Protein AF-A0A351MSA2-F1 (afdb_monomer_lite)

Secondary structure (DSSP, 8-state):
-TTT-SS--SSEEEEEETTTTEEEEEETTTTEEEEEEESSSPB--SHHHH--SS--SBPPTT-EEEEE--SS-SEESSS-----SPP-BPGGG-BS-SS--SPPPTTTEEEEEEEEETTEEEEEEEETTEEEEEEEEEEEETTEEEEEEEEEEEESEEEEEEEEEE--SSEEEEEETTEEEEEETTS-HHHHPEEEEEESS-GGGEEEETTEEEEEEEEEETT-EEEEEEESTTT--------SGGGSS--S-S--S-----PPPP---HHHHHHHHHTTS----

pLDDT: mean 88.55, std 12.03, range [40.75, 98.94]

Foldseek 3Di:
DLQQAWLDEPAWDWAAADPQQWIWIAHQAQGAGAWIWGRGHWDCDDCVGPNDHDDHIGDDDVIQTLAGATDAHQWDQAPPSDQPADFDADPPRDGPTNHRDGHGPVQQKHWDAWADAPSWIWTWMDGRNWTKIWTWHWDADPNFTKIKIKMATADDWDFGKGWDHFAHAADDWDQPPLKIKHDHPPDDSLFRIKIKHKEQAPSVQFDDDPRTTIGGDHGHHHGGMMMIMIGHHPRDDDHDHDDVVVRRDYHDDPDPDDDDDDDDDDPPPVVVVVVVVVVVPDDDD

Sequence (285 aa):
TLNGKGSAVNKGIAVRHGAREACSLFDTETVRMAGGWTGGWIRLQGVTFDGNHGPNPGPPKGAKIFYETNPGPGWSADGSFKDNRVLPNGGKGTQYAKVPLGPIPSTEAKYRGLFIHGDKVIFSYTVGTASVLEMGEREKIDGEDVMTRTFEVTAGTLDGYVKLADLQGEGLVEAAHGQAVIASGNSDPAKDATSVTVWGVPSSGLTANGKTLSLKLSKVAKGTRFKVTYSKKGGRISTEVANLSALTRGGPSRWKETVEVVGILGSVEQEKQLKKLKSAETPDA

Structure (mmCIF, N/CA/C/O backbone):
data_AF-A0A351MSA2-F1
#
_entry.id   AF-A0A351MSA2-F1
#
loop_
_atom_site.group_PDB
_atom_site.id
_atom_site.type_symbol
_atom_site.label_atom_id
_atom_site.label_alt_id
_atom_site.label_comp_id
_atom_site.label_asym_id
_atom_site.label_entity_id
_atom_site.label_seq_id
_atom_site.pdbx_PDB_ins_code
_atom_site.Cartn_x
_atom_site.Cartn_y
_atom_site.Cartn_z
_atom_site.occupancy
_atom_site.B_iso_or_equiv
_atom_site.auth_seq_id
_atom_site.auth_comp_id
_atom_site.auth_asym_id
_atom_site.auth_atom_id
_atom_site.pdbx_PDB_model_num
ATOM 1 N N . THR A 1 1 ? -3.431 12.554 -9.875 1.00 52.53 1 THR A N 1
ATOM 2 C CA . THR A 1 1 ? -3.583 12.841 -11.325 1.00 52.53 1 THR A CA 1
ATOM 3 C C . THR A 1 1 ? -2.323 12.395 -12.053 1.00 52.53 1 THR A C 1
ATOM 5 O O . THR A 1 1 ? -1.319 12.158 -11.392 1.00 52.53 1 THR A O 1
ATOM 8 N N . LEU A 1 2 ? -2.312 12.321 -13.390 1.00 58.44 2 LEU A N 1
ATOM 9 C CA . LEU A 1 2 ? -1.097 12.004 -14.173 1.00 58.44 2 LEU A CA 1
ATOM 10 C C . LEU A 1 2 ? 0.002 13.087 -14.106 1.00 58.44 2 LEU A C 1
ATOM 12 O O . LEU A 1 2 ? 0.982 13.023 -14.836 1.00 58.44 2 LEU A O 1
ATOM 16 N N . ASN A 1 3 ? -0.144 14.078 -13.222 1.00 63.84 3 ASN A N 1
ATOM 17 C CA . ASN A 1 3 ? 0.839 15.126 -12.961 1.00 63.84 3 ASN A CA 1
ATOM 18 C C . ASN A 1 3 ? 1.886 14.718 -11.901 1.00 63.84 3 ASN A C 1
ATOM 20 O O . ASN A 1 3 ? 2.521 15.594 -11.321 1.00 63.84 3 ASN A O 1
ATOM 24 N N . GLY A 1 4 ? 2.017 13.423 -11.583 1.00 62.84 4 GLY A N 1
ATOM 25 C CA . GLY A 1 4 ? 2.979 12.924 -10.588 1.00 62.84 4 GLY A CA 1
ATOM 26 C C . GLY A 1 4 ? 2.617 13.219 -9.126 1.00 62.84 4 GLY A C 1
ATOM 27 O O . GLY A 1 4 ? 3.462 13.079 -8.250 1.00 62.84 4 GLY A O 1
ATOM 28 N N . LYS A 1 5 ? 1.372 13.630 -8.848 1.00 67.38 5 LYS A N 1
ATOM 29 C CA . LYS A 1 5 ? 0.866 13.930 -7.497 1.00 67.38 5 LYS A CA 1
ATOM 30 C C . LYS A 1 5 ? -0.489 13.258 -7.246 1.00 67.38 5 LYS A C 1
ATOM 32 O O . LYS A 1 5 ? -1.310 13.154 -8.170 1.00 67.38 5 LYS A O 1
ATOM 37 N N . GLY A 1 6 ? -0.739 12.860 -6.000 1.00 73.50 6 GLY A N 1
ATOM 38 C CA . GLY A 1 6 ? -1.940 12.152 -5.542 1.00 73.50 6 GLY A CA 1
ATOM 39 C C . GLY A 1 6 ? -1.943 10.655 -5.864 1.00 73.50 6 GLY A C 1
ATOM 40 O O . GLY A 1 6 ? -1.102 10.166 -6.612 1.00 73.50 6 GLY A O 1
ATOM 41 N N . SER A 1 7 ? -2.944 9.924 -5.372 1.00 77.44 7 SER A N 1
ATOM 42 C CA . SER A 1 7 ? -3.092 8.467 -5.546 1.00 77.44 7 SER A CA 1
ATOM 43 C C . SER A 1 7 ? -3.609 8.026 -6.937 1.00 77.44 7 SER A C 1
ATOM 45 O O . SER A 1 7 ? -4.551 7.250 -7.067 1.00 77.44 7 SER A O 1
ATOM 47 N N . ALA A 1 8 ? -3.037 8.541 -8.032 1.00 87.31 8 ALA A N 1
ATOM 48 C CA . ALA A 1 8 ? -3.432 8.103 -9.381 1.00 87.31 8 ALA A CA 1
ATOM 49 C C . ALA A 1 8 ? -2.734 6.798 -9.778 1.00 87.31 8 ALA A C 1
ATOM 51 O O . ALA A 1 8 ? -1.534 6.661 -9.558 1.00 87.31 8 ALA A O 1
ATOM 52 N N . VAL A 1 9 ? -3.472 5.873 -10.397 1.00 90.62 9 VAL A N 1
ATOM 53 C CA . VAL A 1 9 ? -2.987 4.553 -10.828 1.00 90.62 9 VAL A CA 1
ATOM 54 C C . VAL A 1 9 ? -3.477 4.272 -12.246 1.00 90.62 9 VAL A C 1
ATOM 56 O O . VAL A 1 9 ? -4.673 4.387 -12.501 1.00 90.62 9 VAL A O 1
ATOM 59 N N . ASN A 1 10 ? -2.578 3.872 -13.148 1.00 88.19 10 ASN A N 1
ATOM 60 C CA . ASN A 1 10 ? -2.946 3.505 -14.522 1.00 88.19 10 ASN A CA 1
ATOM 61 C C . ASN A 1 10 ? -3.488 2.075 -14.606 1.00 88.19 10 ASN A C 1
ATOM 63 O O . ASN A 1 10 ? -4.493 1.829 -15.268 1.00 88.19 10 ASN A O 1
ATOM 67 N N . LYS A 1 11 ? -2.842 1.132 -13.905 1.00 93.12 11 LYS A N 1
ATOM 68 C CA . LYS A 1 11 ? -3.227 -0.283 -13.881 1.00 93.12 11 LYS A CA 1
ATOM 69 C C . LYS A 1 11 ? -3.399 -0.790 -12.451 1.00 93.12 11 LYS A C 1
ATOM 71 O O . LYS A 1 11 ? -2.501 -1.400 -11.861 1.00 93.12 11 LYS A O 1
ATOM 76 N N . GLY A 1 12 ? -4.572 -0.491 -11.900 1.00 94.56 12 GLY A N 1
ATOM 77 C CA . GLY A 1 12 ? -4.900 -0.729 -10.500 1.00 94.56 12 GLY A CA 1
ATOM 78 C C . GLY A 1 12 ? -5.794 -1.941 -10.266 1.00 94.56 12 GLY A C 1
ATOM 79 O O . GLY A 1 12 ? -6.692 -2.224 -11.056 1.00 94.56 12 GLY A O 1
ATOM 80 N N . ILE A 1 13 ? -5.589 -2.612 -9.135 1.00 97.56 13 ILE A N 1
ATOM 81 C CA . ILE A 1 13 ? -6.517 -3.595 -8.575 1.00 97.56 13 ILE A CA 1
ATOM 82 C C . ILE A 1 13 ? -7.138 -2.985 -7.322 1.00 97.56 13 ILE A C 1
ATOM 84 O O . ILE A 1 13 ? -6.454 -2.771 -6.321 1.00 97.56 13 ILE A O 1
ATOM 88 N N . ALA A 1 14 ? -8.437 -2.700 -7.385 1.00 96.81 14 ALA A N 1
ATOM 89 C CA . ALA A 1 14 ? -9.211 -2.272 -6.229 1.00 96.81 14 ALA A CA 1
ATOM 90 C C . ALA A 1 14 ? -9.655 -3.500 -5.418 1.00 96.81 14 ALA A C 1
ATOM 92 O O . ALA A 1 14 ? -10.270 -4.422 -5.958 1.00 96.81 14 ALA A O 1
ATOM 93 N N . VAL A 1 15 ? -9.377 -3.497 -4.117 1.00 97.38 15 VAL A N 1
ATOM 94 C CA . VAL A 1 15 ? -9.753 -4.549 -3.166 1.00 97.38 15 VAL A CA 1
ATOM 95 C C . VAL A 1 15 ? -10.814 -4.003 -2.232 1.00 97.38 15 VAL A C 1
ATOM 97 O O . VAL A 1 15 ? -10.588 -3.003 -1.555 1.00 97.38 15 VAL A O 1
ATOM 100 N N . ARG A 1 16 ? -11.977 -4.656 -2.211 1.00 95.69 16 ARG A N 1
ATOM 101 C CA . ARG A 1 16 ? -13.090 -4.303 -1.322 1.00 95.69 16 ARG A CA 1
ATOM 102 C C . ARG A 1 16 ? -12.845 -4.854 0.069 1.00 95.69 16 ARG A C 1
ATOM 104 O O . ARG A 1 16 ? -12.486 -6.019 0.196 1.00 95.69 16 ARG A O 1
ATOM 111 N N . HIS A 1 17 ? -13.148 -4.047 1.077 1.00 95.44 17 HIS A N 1
ATOM 112 C CA . HIS A 1 17 ? -13.108 -4.464 2.473 1.00 95.44 17 HIS A CA 1
ATOM 113 C C . HIS A 1 17 ? -14.487 -4.310 3.110 1.00 95.44 17 HIS A C 1
ATOM 115 O O . HIS A 1 17 ? -15.190 -3.318 2.871 1.00 95.44 17 HIS A O 1
ATOM 121 N N . GLY A 1 18 ? -14.876 -5.302 3.913 1.00 89.31 18 GLY A N 1
ATOM 122 C CA . GLY A 1 18 ? -16.233 -5.414 4.448 1.00 89.31 18 GLY A CA 1
ATOM 123 C C . GLY A 1 18 ? -17.294 -5.484 3.345 1.00 89.31 18 GLY A C 1
ATOM 124 O O . GLY A 1 18 ? -17.023 -5.838 2.192 1.00 89.31 18 GLY A O 1
ATOM 125 N N . ALA A 1 19 ? -18.519 -5.082 3.671 1.00 90.94 19 ALA A N 1
ATOM 126 C CA . ALA A 1 19 ? -19.625 -5.014 2.719 1.00 90.94 19 ALA A CA 1
ATOM 127 C C . ALA A 1 19 ? -19.548 -3.742 1.852 1.00 90.94 19 ALA A C 1
ATOM 129 O O . ALA A 1 19 ? -20.482 -2.946 1.833 1.00 90.94 19 ALA A O 1
ATOM 130 N N . ARG A 1 20 ? -18.429 -3.543 1.130 1.00 93.06 20 ARG A N 1
ATOM 131 C CA . ARG A 1 20 ? -18.160 -2.341 0.304 1.00 93.06 20 ARG A CA 1
ATOM 132 C C . ARG A 1 20 ? -18.055 -1.041 1.112 1.00 93.06 20 ARG A C 1
ATOM 134 O O . ARG A 1 20 ? -18.336 0.039 0.605 1.00 93.06 20 ARG A O 1
ATOM 141 N N . GLU A 1 21 ? -17.604 -1.140 2.353 1.00 95.25 21 GLU A N 1
ATOM 142 C CA . GLU A 1 21 ? -17.486 -0.005 3.278 1.00 95.25 21 GLU A CA 1
ATOM 143 C C . GLU A 1 21 ? -16.116 0.684 3.190 1.00 95.25 21 GLU A C 1
ATOM 145 O O . GLU A 1 21 ? -15.940 1.813 3.655 1.00 95.25 21 GLU A O 1
ATOM 150 N N . ALA A 1 22 ? -15.140 0.002 2.594 1.00 96.62 22 ALA A N 1
ATOM 151 C CA . ALA A 1 22 ? -13.773 0.467 2.444 1.00 96.62 22 ALA A CA 1
ATOM 152 C C . ALA A 1 22 ? -13.092 -0.176 1.232 1.00 96.62 22 ALA A C 1
ATOM 154 O O . ALA A 1 22 ? -13.594 -1.146 0.646 1.00 96.62 22 ALA A O 1
ATOM 155 N N . CYS A 1 23 ? -11.945 0.377 0.850 1.00 97.31 23 CYS A N 1
ATOM 156 C CA . CYS A 1 23 ? -11.182 -0.081 -0.300 1.00 97.31 23 CYS A CA 1
ATOM 157 C C . CYS A 1 23 ? -9.684 0.179 -0.122 1.00 97.31 23 CYS A C 1
ATOM 159 O O . CYS A 1 23 ? -9.280 1.197 0.441 1.00 97.31 23 CYS A O 1
ATOM 161 N N . SER A 1 24 ? -8.871 -0.723 -0.665 1.00 97.38 24 SER A N 1
ATOM 162 C CA . SER A 1 24 ? -7.455 -0.487 -0.961 1.00 97.38 24 SER A CA 1
ATOM 163 C C . SER A 1 24 ? -7.219 -0.570 -2.464 1.00 97.38 24 SER A C 1
ATOM 165 O O . SER A 1 24 ? -7.887 -1.338 -3.154 1.00 97.38 24 SER A O 1
ATOM 167 N N . LEU A 1 25 ? -6.270 0.201 -2.984 1.00 97.44 25 LEU A N 1
ATOM 168 C CA . LEU A 1 25 ? -5.922 0.217 -4.403 1.00 97.44 25 LEU A CA 1
ATOM 169 C C . LEU A 1 25 ? -4.452 -0.158 -4.580 1.00 97.44 25 LEU A C 1
ATOM 171 O O . LEU A 1 25 ? -3.577 0.550 -4.090 1.00 97.44 25 LEU A O 1
ATOM 175 N N . PHE A 1 26 ? -4.185 -1.248 -5.295 1.00 98.25 26 PHE A N 1
ATOM 176 C CA . PHE A 1 26 ? -2.832 -1.725 -5.577 1.00 98.25 26 PHE A CA 1
ATOM 177 C C . PHE A 1 26 ? -2.437 -1.432 -7.023 1.00 98.25 26 PHE A C 1
ATOM 179 O O . PHE A 1 26 ? -3.177 -1.763 -7.947 1.00 98.25 26 PHE A O 1
ATOM 186 N N . ASP A 1 27 ? -1.271 -0.831 -7.225 1.00 97.75 27 ASP A N 1
ATOM 187 C CA . ASP A 1 27 ? -0.708 -0.524 -8.538 1.00 97.75 27 ASP A CA 1
ATOM 188 C C . ASP A 1 27 ? 0.160 -1.695 -9.019 1.00 97.75 27 ASP A C 1
ATOM 190 O O . ASP A 1 27 ? 1.216 -1.987 -8.451 1.00 97.75 27 ASP A O 1
ATOM 194 N N . THR A 1 28 ? -0.292 -2.381 -10.068 1.00 98.00 28 THR A N 1
ATOM 195 C CA . THR A 1 28 ? 0.410 -3.559 -10.609 1.00 98.00 28 THR A CA 1
ATOM 196 C C . THR A 1 28 ? 1.651 -3.206 -11.419 1.00 98.00 28 THR A C 1
ATOM 198 O O . THR A 1 28 ? 2.488 -4.074 -11.665 1.00 98.00 28 THR A O 1
ATOM 201 N N . GLU A 1 29 ? 1.779 -1.948 -11.836 1.00 96.75 29 GLU A N 1
ATOM 202 C CA . GLU A 1 29 ? 2.897 -1.469 -12.639 1.00 96.75 29 GLU A CA 1
ATOM 203 C C . GLU A 1 29 ? 4.081 -1.078 -11.762 1.00 96.75 29 GLU A C 1
ATOM 205 O O . GLU A 1 29 ? 5.219 -1.425 -12.076 1.00 96.75 29 GLU A O 1
ATOM 210 N N . THR A 1 30 ? 3.824 -0.414 -10.637 1.00 97.19 30 THR A N 1
ATOM 211 C CA . THR A 1 30 ? 4.888 0.081 -9.752 1.00 97.19 30 THR A CA 1
ATOM 212 C C . THR A 1 30 ? 4.975 -0.626 -8.402 1.00 97.19 30 THR A C 1
ATOM 214 O O . THR A 1 30 ? 5.806 -0.256 -7.570 1.00 97.19 30 THR A O 1
ATOM 217 N N . VAL A 1 31 ? 4.155 -1.664 -8.193 1.00 98.12 31 VAL A N 1
ATOM 218 C CA . VAL A 1 31 ? 4.164 -2.539 -7.007 1.00 98.12 31 VAL A CA 1
ATOM 219 C C . VAL A 1 31 ? 4.038 -1.723 -5.715 1.00 98.12 31 VAL A C 1
ATOM 221 O O . VAL A 1 31 ? 4.860 -1.812 -4.804 1.00 98.12 31 VAL A O 1
ATOM 224 N N . ARG A 1 32 ? 3.007 -0.876 -5.648 1.00 97.00 32 ARG A N 1
ATOM 225 C CA . ARG A 1 32 ? 2.692 -0.054 -4.469 1.00 97.00 32 ARG A CA 1
ATOM 226 C C . ARG A 1 32 ? 1.236 -0.202 -4.071 1.00 97.00 32 ARG A C 1
ATOM 228 O O . ARG A 1 32 ? 0.357 -0.324 -4.925 1.00 97.00 32 ARG A O 1
ATOM 235 N N . MET A 1 33 ? 0.969 -0.052 -2.779 1.00 97.56 33 MET A N 1
ATOM 236 C CA . MET A 1 33 ? -0.376 0.272 -2.325 1.00 97.56 33 MET A CA 1
ATOM 237 C C . MET A 1 33 ? -0.604 1.771 -2.550 1.00 97.56 33 MET A C 1
ATOM 239 O O . MET A 1 33 ? -0.036 2.623 -1.864 1.00 97.56 33 MET A O 1
ATOM 243 N N . ALA A 1 34 ? -1.388 2.094 -3.573 1.00 96.12 34 ALA A N 1
ATOM 244 C CA . ALA A 1 34 ? -1.653 3.456 -4.004 1.00 96.12 34 ALA A CA 1
ATOM 245 C C . ALA A 1 34 ? -2.485 4.225 -2.983 1.00 96.12 34 ALA A C 1
ATOM 247 O O . ALA A 1 34 ? -2.230 5.406 -2.752 1.00 96.12 34 ALA A O 1
ATOM 248 N N . GLY A 1 35 ? -3.458 3.571 -2.356 1.00 95.38 35 GLY A N 1
ATOM 249 C CA . GLY A 1 35 ? -4.275 4.204 -1.333 1.00 95.38 35 GLY A CA 1
ATOM 250 C C . GLY A 1 35 ? -5.157 3.225 -0.577 1.00 95.38 35 GLY A C 1
ATOM 251 O O . GLY A 1 35 ? -5.392 2.104 -1.031 1.00 95.38 35 GLY A O 1
ATOM 252 N N . GLY A 1 36 ? -5.633 3.666 0.582 1.00 96.19 36 GLY A N 1
ATOM 253 C CA . GLY A 1 36 ? -6.559 2.931 1.433 1.00 96.19 36 GLY A CA 1
ATOM 254 C C . GLY A 1 36 ? -7.506 3.888 2.135 1.00 96.19 36 GLY A C 1
ATOM 255 O O . GLY A 1 36 ? -7.066 4.870 2.740 1.00 96.19 36 GLY A O 1
ATOM 256 N N . TRP A 1 37 ? -8.804 3.621 2.038 1.00 95.75 37 TRP A N 1
ATOM 257 C CA . TRP A 1 37 ? -9.839 4.499 2.572 1.00 95.75 37 TRP A CA 1
ATOM 258 C C . TRP A 1 37 ? -11.060 3.740 3.077 1.00 95.75 37 TRP A C 1
ATOM 260 O O . TRP A 1 37 ? -11.339 2.616 2.656 1.00 95.75 37 TRP A O 1
ATOM 270 N N . THR A 1 38 ? -11.818 4.407 3.943 1.00 96.00 38 THR A N 1
ATOM 271 C CA . THR A 1 38 ? -13.162 3.997 4.368 1.00 96.00 38 THR A CA 1
ATOM 272 C C . THR A 1 38 ? -14.208 5.012 3.905 1.00 96.00 38 THR A C 1
ATOM 274 O O . THR A 1 38 ? -13.876 6.029 3.292 1.00 96.00 38 THR A O 1
ATOM 277 N N . GLY A 1 39 ? -15.488 4.731 4.153 1.00 94.50 39 GLY A N 1
ATOM 278 C CA . GLY A 1 39 ? -16.597 5.567 3.676 1.00 94.50 39 GLY A CA 1
ATOM 279 C C . GLY A 1 39 ? -17.130 5.144 2.306 1.00 94.50 39 GLY A C 1
ATOM 280 O O . GLY A 1 39 ? -17.774 5.935 1.622 1.00 94.50 39 GLY A O 1
ATOM 281 N N . GLY A 1 40 ? -16.866 3.898 1.906 1.00 95.38 40 GLY A N 1
ATOM 282 C CA . GLY A 1 40 ? -17.497 3.257 0.759 1.00 95.38 40 GLY A CA 1
ATOM 283 C C . GLY A 1 40 ? -16.531 2.683 -0.276 1.00 95.38 40 GLY A C 1
ATOM 284 O O . GLY A 1 40 ? -15.312 2.877 -0.246 1.00 95.38 40 GLY A O 1
ATOM 285 N N . TRP A 1 41 ? -17.122 1.963 -1.225 1.00 95.12 41 TRP A N 1
ATOM 286 C CA . TRP A 1 41 ? -16.441 1.358 -2.364 1.00 95.12 41 TRP A CA 1
ATOM 287 C C . TRP A 1 41 ? -15.999 2.388 -3.400 1.00 95.12 41 TRP A C 1
ATOM 289 O O . TRP A 1 41 ? -16.499 3.505 -3.419 1.00 95.12 41 TRP A O 1
ATOM 299 N N . ILE A 1 42 ? -15.071 2.015 -4.285 1.00 93.19 42 ILE A N 1
ATOM 300 C CA . ILE A 1 42 ? -14.651 2.887 -5.382 1.00 93.19 42 ILE A CA 1
ATOM 301 C C . ILE A 1 42 ? -15.862 3.318 -6.225 1.00 93.19 42 ILE A C 1
ATOM 303 O O . ILE A 1 42 ? -16.706 2.506 -6.618 1.00 93.19 42 ILE A O 1
ATOM 307 N N . ARG A 1 43 ? -15.945 4.616 -6.509 1.00 92.56 43 ARG A N 1
ATOM 308 C CA . ARG A 1 43 ? -16.904 5.172 -7.452 1.00 92.56 43 ARG A CA 1
ATOM 309 C C . ARG A 1 43 ? -16.449 4.817 -8.860 1.00 92.56 43 ARG A C 1
ATOM 311 O O . ARG A 1 43 ? -15.361 5.208 -9.274 1.00 92.56 43 ARG A O 1
ATOM 318 N N . LEU A 1 44 ? -17.289 4.085 -9.580 1.00 91.19 44 LEU A N 1
ATOM 319 C CA . LEU A 1 44 ? -17.061 3.713 -10.971 1.00 91.19 44 LEU A CA 1
ATOM 320 C C . LEU A 1 44 ? -17.558 4.851 -11.865 1.00 91.19 44 LEU A C 1
ATOM 322 O O . LEU A 1 44 ? -18.751 4.972 -12.115 1.00 91.19 44 LEU A O 1
ATOM 326 N N . GLN A 1 45 ? -16.635 5.721 -12.262 1.00 89.69 45 GLN A N 1
ATOM 327 C CA . GLN A 1 45 ? -16.878 6.889 -13.106 1.00 89.69 45 GLN A CA 1
ATOM 328 C C . GLN A 1 45 ? -15.881 6.921 -14.255 1.00 89.69 45 GLN A C 1
ATOM 330 O O . GLN A 1 45 ? -14.784 6.370 -14.143 1.00 89.69 45 GLN A O 1
ATOM 335 N N . GLY A 1 46 ? -16.242 7.626 -15.315 1.00 87.06 46 GLY A N 1
ATOM 336 C CA . GLY A 1 46 ? -15.432 7.778 -16.508 1.00 87.06 46 GLY A CA 1
ATOM 337 C C . GLY A 1 46 ? -15.977 6.950 -17.658 1.00 87.06 46 GLY A C 1
ATOM 338 O O . GLY A 1 46 ? -16.845 6.094 -17.486 1.00 87.06 46 GLY A O 1
ATOM 339 N N . VAL A 1 47 ? -15.402 7.183 -18.834 1.00 88.38 47 VAL A N 1
ATOM 340 C CA . VAL A 1 47 ? -15.858 6.648 -20.126 1.00 88.38 47 VAL A CA 1
ATOM 341 C C . VAL A 1 47 ? -16.227 5.161 -20.068 1.00 88.38 47 VAL A C 1
ATOM 343 O O . VAL A 1 47 ? -17.281 4.778 -20.560 1.00 88.38 47 VAL A O 1
ATOM 346 N N . THR A 1 48 ? -15.408 4.328 -19.420 1.00 86.38 48 THR A N 1
ATOM 347 C CA . THR A 1 48 ? -15.630 2.874 -19.331 1.00 86.38 48 THR A CA 1
ATOM 348 C C . THR A 1 48 ? -16.827 2.467 -18.463 1.00 86.38 48 THR A C 1
ATOM 350 O O . THR A 1 48 ? -17.347 1.370 -18.634 1.00 86.38 48 THR A O 1
ATOM 353 N N . PHE A 1 49 ? -17.245 3.300 -17.508 1.00 90.50 49 PHE A N 1
ATOM 354 C CA . PHE A 1 49 ? -18.241 2.935 -16.496 1.00 90.50 49 PHE A CA 1
ATOM 355 C C . PHE A 1 49 ? -19.562 3.681 -16.649 1.00 90.50 49 PHE A C 1
ATOM 357 O O . PHE A 1 49 ? -20.616 3.060 -16.555 1.00 90.50 49 PHE A O 1
ATOM 364 N N . ASP A 1 50 ? -19.514 4.994 -16.868 1.00 90.50 50 ASP A N 1
ATOM 365 C CA . ASP A 1 50 ? -20.703 5.850 -16.942 1.00 90.50 50 ASP A CA 1
ATOM 366 C C . ASP A 1 50 ? -20.733 6.748 -18.189 1.00 90.50 50 ASP A C 1
ATOM 368 O O . ASP A 1 50 ? -21.628 7.577 -18.328 1.00 90.50 50 ASP A O 1
ATOM 372 N N . GLY A 1 51 ? -19.761 6.599 -19.097 1.00 90.12 51 GLY A N 1
ATOM 373 C CA . GLY A 1 51 ? -19.678 7.359 -20.346 1.00 90.12 51 GLY A CA 1
ATOM 374 C C . GLY A 1 51 ? -19.181 8.801 -20.197 1.00 90.12 51 GLY A C 1
ATOM 375 O O . GLY A 1 51 ? -18.936 9.459 -21.207 1.00 90.12 51 GLY A O 1
ATOM 376 N N . ASN A 1 52 ? -18.974 9.307 -18.977 1.00 86.81 52 ASN A N 1
ATOM 377 C CA . ASN A 1 52 ? -18.550 10.690 -18.778 1.00 86.81 52 ASN A CA 1
ATOM 378 C C . ASN A 1 52 ? -17.068 10.891 -19.129 1.00 86.81 52 ASN A C 1
ATOM 380 O O . ASN A 1 52 ? -16.188 10.142 -18.697 1.00 86.81 52 ASN A O 1
ATOM 384 N N . HIS A 1 53 ? -16.767 11.963 -19.863 1.00 84.62 53 HIS A N 1
ATOM 385 C CA . HIS A 1 53 ? -15.394 12.381 -20.145 1.00 84.62 53 HIS A CA 1
ATOM 386 C C . HIS A 1 53 ? -14.815 13.203 -18.991 1.00 84.62 53 HIS A C 1
ATOM 388 O O . HIS A 1 53 ? -15.451 14.134 -18.501 1.00 84.62 53 HIS A O 1
ATOM 394 N N . GLY A 1 54 ? -13.590 12.879 -18.567 1.00 79.69 54 GLY A N 1
ATOM 395 C CA . GLY A 1 54 ? -12.861 13.623 -17.534 1.00 79.69 54 GLY A CA 1
ATOM 396 C C . GLY A 1 54 ? -12.771 12.945 -16.160 1.00 79.69 54 GLY A C 1
ATOM 397 O O . GLY A 1 54 ? -11.649 12.842 -15.650 1.00 79.69 54 GLY A O 1
ATOM 398 N N . PRO A 1 55 ? -13.870 12.478 -15.526 1.00 82.56 55 PRO A N 1
ATOM 399 C CA . PRO A 1 55 ? -13.761 11.815 -14.237 1.00 82.56 55 PRO A CA 1
ATOM 400 C C . PRO A 1 55 ? -13.124 10.431 -14.405 1.00 82.56 55 PRO A C 1
ATOM 402 O O . PRO A 1 55 ? -13.335 9.744 -15.399 1.00 82.56 55 PRO A O 1
ATOM 405 N N . ASN A 1 56 ? -12.334 10.033 -13.410 1.00 86.88 56 ASN A N 1
ATOM 406 C CA . ASN A 1 56 ? -11.751 8.697 -13.312 1.00 86.88 56 ASN A CA 1
ATOM 407 C C . ASN A 1 56 ? -12.350 7.980 -12.097 1.00 86.88 56 ASN A C 1
ATOM 409 O O . ASN A 1 56 ? -12.804 8.660 -11.165 1.00 86.88 56 ASN A O 1
ATOM 413 N N . PRO A 1 57 ? -12.305 6.638 -12.048 1.00 91.12 57 PRO A N 1
ATOM 414 C CA . PRO A 1 57 ? -12.685 5.915 -10.850 1.00 91.12 57 PRO A CA 1
ATOM 415 C C . PRO A 1 57 ? -11.846 6.361 -9.655 1.00 91.12 57 PRO A C 1
ATOM 417 O O . PRO A 1 57 ? -10.649 6.626 -9.780 1.00 91.12 57 PRO A O 1
ATOM 420 N N . GLY A 1 58 ? -12.467 6.434 -8.485 1.00 92.12 58 GLY A N 1
ATOM 421 C CA . GLY A 1 58 ? -11.776 6.881 -7.281 1.00 92.12 58 GLY A CA 1
ATOM 422 C C . GLY A 1 58 ? -12.621 6.753 -6.021 1.00 92.12 58 GLY A C 1
ATOM 423 O O . GLY A 1 58 ? -13.751 6.263 -6.084 1.00 92.12 58 GLY A O 1
ATOM 424 N N . PRO A 1 59 ? -12.090 7.173 -4.865 1.00 93.00 59 PRO A N 1
ATOM 425 C CA . PRO A 1 59 ? -12.834 7.148 -3.614 1.00 93.00 59 PRO A CA 1
ATOM 426 C C . PRO A 1 59 ? -14.157 7.934 -3.714 1.00 93.00 59 PRO A C 1
ATOM 428 O O . PRO A 1 59 ? -14.227 8.939 -4.433 1.00 93.00 59 PRO A O 1
ATOM 431 N N . PRO A 1 60 ? -15.214 7.518 -2.994 1.00 92.62 60 PRO A N 1
ATOM 432 C CA . PRO A 1 60 ? -16.430 8.311 -2.847 1.00 92.62 60 PRO A CA 1
ATOM 433 C C . PRO A 1 60 ? -16.153 9.723 -2.326 1.00 92.62 60 PRO A C 1
ATOM 435 O O . PRO A 1 60 ? -15.183 9.973 -1.610 1.00 92.62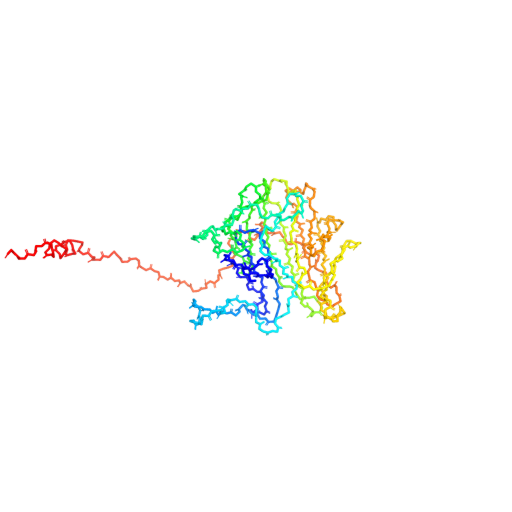 60 PRO A O 1
ATOM 438 N N . LYS A 1 61 ? -17.058 10.662 -2.629 1.00 90.06 61 LYS A N 1
ATOM 439 C CA . LYS A 1 61 ? -17.021 11.989 -2.003 1.00 90.06 61 LYS A CA 1
ATOM 440 C C . LYS A 1 61 ? -17.202 11.820 -0.489 1.00 90.06 61 LYS A C 1
ATOM 442 O O . LYS A 1 61 ? -18.171 11.201 -0.068 1.00 90.06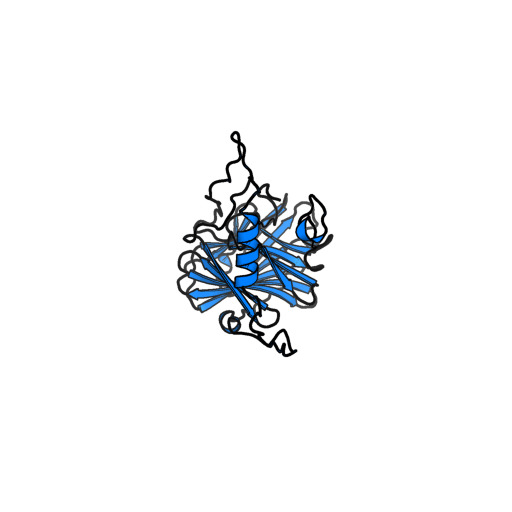 61 LYS A O 1
ATOM 447 N N . GLY A 1 62 ? -16.286 12.379 0.302 1.00 89.00 62 GLY A N 1
ATOM 448 C CA . GLY A 1 62 ? -16.296 12.245 1.764 1.00 89.00 62 GLY A CA 1
ATOM 449 C C . GLY A 1 62 ? -15.656 10.958 2.295 1.00 89.00 62 GLY A C 1
ATOM 450 O O . GLY A 1 62 ? -15.721 10.716 3.496 1.00 89.00 62 GLY A O 1
ATOM 451 N N . ALA A 1 63 ? -15.030 10.143 1.436 1.00 92.56 63 ALA A N 1
ATOM 452 C CA . ALA A 1 63 ? -14.241 9.002 1.885 1.00 92.56 63 ALA A CA 1
ATOM 453 C C . ALA A 1 63 ? -13.125 9.442 2.844 1.00 92.56 63 ALA A C 1
ATOM 455 O O . ALA A 1 63 ? -12.457 10.457 2.627 1.00 92.56 63 ALA A O 1
ATOM 456 N N . LYS A 1 64 ? -12.897 8.645 3.888 1.00 92.50 64 LYS A N 1
ATOM 457 C CA . LYS A 1 64 ? -11.841 8.888 4.867 1.00 92.50 64 LYS A CA 1
ATOM 458 C C . LYS A 1 64 ? -10.572 8.191 4.409 1.00 92.50 64 LYS A C 1
ATOM 460 O O . LYS A 1 64 ? -10.468 6.967 4.468 1.00 92.50 64 LYS A O 1
ATOM 465 N N . ILE A 1 65 ? -9.608 8.975 3.951 1.00 92.75 65 ILE A N 1
ATOM 466 C CA . ILE A 1 65 ? -8.329 8.473 3.457 1.00 92.75 65 ILE A CA 1
ATOM 467 C C . ILE A 1 65 ? -7.386 8.183 4.629 1.00 92.75 65 ILE A C 1
ATOM 469 O O . ILE A 1 65 ? -7.138 9.054 5.466 1.00 92.75 65 ILE A O 1
ATOM 473 N N . PHE A 1 66 ? -6.844 6.967 4.692 1.00 94.06 66 PHE A N 1
ATOM 474 C CA . PHE A 1 66 ? -5.858 6.564 5.702 1.00 94.06 66 PHE A CA 1
ATOM 475 C C . PHE A 1 66 ? -4.435 6.760 5.194 1.00 94.06 66 PHE A C 1
ATOM 477 O O . PHE A 1 66 ? -3.595 7.289 5.918 1.00 94.06 66 PHE A O 1
ATOM 484 N N . TYR A 1 67 ? -4.182 6.377 3.947 1.00 93.75 67 TYR A N 1
ATOM 485 C CA . TYR A 1 67 ? -2.903 6.573 3.279 1.00 93.75 67 TYR A CA 1
ATOM 486 C C . TYR A 1 67 ? -3.102 6.732 1.775 1.00 93.75 67 TYR A C 1
ATOM 488 O O . TYR A 1 67 ? -4.035 6.176 1.191 1.00 93.75 67 TYR A O 1
ATOM 496 N N . GLU A 1 68 ? -2.172 7.452 1.159 1.00 93.75 68 GLU A N 1
ATOM 497 C CA . GLU A 1 68 ? -2.029 7.614 -0.285 1.00 93.75 68 GLU A CA 1
ATOM 498 C C . GLU A 1 68 ? -0.549 7.608 -0.631 1.00 93.75 68 GLU A C 1
ATOM 500 O O . GLU A 1 68 ? 0.255 8.093 0.153 1.00 93.75 68 GLU A O 1
ATOM 505 N N . THR A 1 69 ? -0.183 7.109 -1.804 1.00 94.75 69 THR A N 1
ATOM 506 C CA . THR A 1 69 ? 1.161 7.252 -2.368 1.00 94.75 69 THR A CA 1
ATOM 507 C C . THR A 1 69 ? 1.069 7.899 -3.746 1.00 94.75 69 THR A C 1
ATOM 509 O O . THR A 1 69 ? 0.129 7.647 -4.505 1.00 94.75 69 THR A O 1
ATOM 512 N N . ASN A 1 70 ? 2.038 8.744 -4.080 1.00 93.62 70 ASN A N 1
ATOM 513 C CA . ASN A 1 70 ? 2.174 9.348 -5.400 1.00 93.62 70 ASN A CA 1
ATOM 514 C C . ASN A 1 70 ? 2.573 8.286 -6.444 1.00 93.62 70 ASN A C 1
ATOM 516 O O . ASN A 1 70 ? 3.121 7.238 -6.079 1.00 93.62 70 ASN A O 1
ATOM 520 N N . PRO A 1 71 ? 2.328 8.534 -7.747 1.00 93.50 71 PRO A N 1
ATOM 521 C CA . PRO A 1 71 ? 2.755 7.626 -8.807 1.00 93.50 71 PRO A CA 1
ATOM 522 C C . PRO A 1 71 ? 4.276 7.429 -8.788 1.00 93.50 71 PRO A C 1
ATOM 524 O O . PRO A 1 71 ? 5.022 8.377 -8.547 1.00 93.50 71 PRO A O 1
ATOM 527 N N . GLY A 1 72 ? 4.723 6.203 -9.058 1.00 94.25 72 GLY A N 1
ATOM 528 C CA . GLY A 1 72 ? 6.134 5.804 -9.027 1.00 94.25 72 GLY A CA 1
ATOM 529 C C . GLY A 1 72 ? 6.354 4.516 -8.227 1.00 94.25 72 GLY A C 1
ATOM 530 O O . GLY A 1 72 ? 5.377 3.923 -7.763 1.00 94.25 72 GLY A O 1
ATOM 531 N N . PRO A 1 73 ? 7.609 4.067 -8.054 1.00 96.94 73 PRO A N 1
ATOM 532 C CA . PRO A 1 73 ? 7.940 2.830 -7.352 1.00 96.94 73 PRO A CA 1
ATOM 533 C C . PRO A 1 73 ? 7.357 2.759 -5.933 1.00 96.94 73 PRO A C 1
ATOM 535 O O . PRO A 1 73 ? 7.400 3.735 -5.171 1.00 96.94 73 PRO A O 1
ATOM 538 N N . GLY A 1 74 ? 6.811 1.593 -5.576 1.00 97.44 74 GLY A N 1
ATOM 539 C CA . GLY A 1 74 ? 6.425 1.246 -4.203 1.00 97.44 74 GLY A CA 1
ATOM 540 C C . GLY A 1 74 ? 7.576 0.752 -3.343 1.00 97.44 74 GLY A C 1
ATOM 541 O O . GLY A 1 74 ? 7.475 0.778 -2.119 1.00 97.44 74 GLY A O 1
ATOM 542 N N . TRP A 1 75 ? 8.670 0.356 -3.988 1.00 98.38 75 TRP A N 1
ATOM 543 C CA . TRP A 1 75 ? 9.893 -0.129 -3.369 1.00 98.38 75 TRP A CA 1
ATOM 544 C C . TRP A 1 75 ? 11.093 0.683 -3.863 1.00 98.38 75 TRP A C 1
ATOM 546 O O . TRP A 1 75 ? 11.088 1.154 -4.997 1.00 98.38 75 TRP A O 1
ATOM 556 N N . SER A 1 76 ? 12.107 0.857 -3.015 1.00 97.44 76 SER A N 1
ATOM 557 C CA . SER A 1 76 ? 13.373 1.520 -3.362 1.00 97.44 76 SER A CA 1
ATOM 558 C C . SER A 1 76 ? 14.535 0.821 -2.674 1.00 97.44 76 SER A C 1
ATOM 560 O O . SER A 1 76 ? 14.426 0.481 -1.499 1.00 97.44 76 SER A O 1
ATOM 562 N N . ALA A 1 77 ? 15.668 0.664 -3.354 1.00 95.81 77 ALA A N 1
ATOM 563 C CA . ALA A 1 77 ? 16.882 0.142 -2.719 1.00 95.81 77 ALA A CA 1
ATOM 564 C C . ALA A 1 77 ? 17.537 1.177 -1.781 1.00 95.81 77 ALA A C 1
ATOM 566 O O . ALA A 1 77 ? 18.084 0.831 -0.740 1.00 95.81 77 ALA A O 1
ATOM 567 N N . ASP A 1 78 ? 17.438 2.457 -2.135 1.00 94.44 78 ASP A N 1
ATOM 568 C CA . ASP A 1 78 ? 18.123 3.591 -1.497 1.00 94.44 78 ASP A CA 1
ATOM 569 C C . ASP A 1 78 ? 17.182 4.550 -0.738 1.00 94.44 78 ASP A C 1
ATOM 571 O O . ASP A 1 78 ? 17.631 5.528 -0.145 1.00 94.44 78 ASP A O 1
ATOM 575 N N . GLY A 1 79 ? 15.870 4.299 -0.778 1.00 94.56 79 GLY A N 1
ATOM 576 C CA . GLY A 1 79 ? 14.845 5.169 -0.192 1.00 94.56 79 GLY A CA 1
ATOM 577 C C . GLY A 1 79 ? 14.481 6.416 -1.012 1.00 94.56 79 GLY A C 1
ATOM 578 O O . GLY A 1 79 ? 13.680 7.219 -0.536 1.00 94.56 79 GLY A O 1
ATOM 579 N N . SER A 1 80 ? 15.017 6.597 -2.226 1.00 94.19 80 SER A N 1
ATOM 580 C CA . SER A 1 80 ? 14.688 7.746 -3.088 1.00 94.19 80 SER A CA 1
ATOM 581 C C . SER A 1 80 ? 13.328 7.617 -3.779 1.00 94.19 80 SER A C 1
ATOM 583 O O . SER A 1 80 ? 12.701 8.625 -4.102 1.00 94.19 80 SER A O 1
ATOM 585 N N . PHE A 1 81 ? 12.878 6.381 -4.029 1.00 95.19 81 PHE A N 1
ATOM 586 C CA . PHE A 1 81 ? 11.698 6.044 -4.834 1.00 95.19 81 PHE A CA 1
ATOM 587 C C . PHE A 1 81 ? 11.676 6.725 -6.207 1.00 95.19 81 PHE A C 1
ATOM 589 O O . PHE A 1 81 ? 10.603 6.970 -6.769 1.00 95.19 81 PHE A O 1
ATOM 596 N N . LYS A 1 82 ? 12.854 7.060 -6.740 1.00 93.12 82 LYS A N 1
ATOM 597 C CA . LYS A 1 82 ? 12.979 7.699 -8.041 1.00 93.12 82 LYS A CA 1
ATOM 598 C C . LYS A 1 82 ? 12.551 6.722 -9.130 1.00 93.12 82 LYS A C 1
ATOM 600 O O . LYS A 1 82 ? 13.084 5.624 -9.238 1.00 93.12 82 LYS A O 1
ATOM 605 N N . ASP A 1 83 ? 11.626 7.158 -9.974 1.00 93.56 83 ASP A N 1
ATOM 606 C CA . ASP A 1 83 ? 11.244 6.410 -11.163 1.00 93.56 83 ASP A CA 1
ATOM 607 C C . ASP A 1 83 ? 12.209 6.732 -12.309 1.00 93.56 83 ASP A C 1
ATOM 609 O O . ASP A 1 83 ? 12.167 7.822 -12.880 1.00 93.56 83 ASP A O 1
ATOM 613 N N . ASN A 1 84 ? 13.122 5.809 -12.613 1.00 90.81 84 ASN A N 1
ATOM 614 C CA . ASN A 1 84 ? 14.131 6.002 -13.660 1.00 90.81 84 ASN A CA 1
ATOM 615 C C . ASN A 1 84 ? 13.642 5.595 -15.056 1.00 90.81 84 ASN A C 1
ATOM 617 O O . ASN A 1 84 ? 14.412 5.640 -16.017 1.00 90.81 84 ASN A O 1
ATOM 621 N N . ARG A 1 85 ? 12.379 5.180 -15.192 1.00 94.00 85 ARG A N 1
ATOM 622 C CA . ARG A 1 85 ? 11.810 4.856 -16.497 1.00 94.00 85 ARG A CA 1
ATOM 623 C C . ARG A 1 85 ? 11.678 6.111 -17.351 1.00 94.00 85 ARG A C 1
ATOM 625 O O . ARG A 1 85 ? 11.408 7.208 -16.866 1.00 94.00 85 ARG A O 1
ATOM 632 N N . VAL A 1 86 ? 11.828 5.923 -18.654 1.00 91.88 86 VAL A N 1
ATOM 633 C CA . VAL A 1 86 ? 11.703 7.001 -19.634 1.00 91.88 86 VAL A CA 1
ATOM 634 C C . VAL A 1 86 ? 10.246 7.466 -19.705 1.00 91.88 86 VAL A C 1
ATOM 636 O O . VAL A 1 86 ? 9.322 6.651 -19.759 1.00 91.88 86 VAL A O 1
ATOM 639 N N . LEU A 1 87 ? 10.037 8.785 -19.704 1.00 90.75 87 LEU A N 1
ATOM 640 C CA . LEU A 1 87 ? 8.716 9.357 -19.946 1.00 90.75 87 LEU A CA 1
ATOM 641 C C . LEU A 1 87 ? 8.267 9.034 -21.378 1.00 90.75 87 LEU A C 1
ATOM 643 O O . LEU A 1 87 ? 9.073 9.123 -22.304 1.00 90.75 87 LEU A O 1
ATOM 647 N N . PRO A 1 88 ? 6.991 8.680 -21.596 1.00 86.62 88 PRO A N 1
ATOM 648 C CA . PRO A 1 88 ? 6.498 8.391 -22.935 1.00 86.62 88 PRO A CA 1
ATOM 649 C C . PRO A 1 88 ? 6.567 9.651 -23.810 1.00 86.62 88 PRO A C 1
ATOM 651 O O . PRO A 1 88 ? 5.858 10.637 -23.578 1.00 86.62 88 PRO A O 1
ATOM 654 N N . ASN A 1 89 ? 7.427 9.601 -24.828 1.00 84.88 89 ASN A N 1
ATOM 655 C CA . ASN A 1 89 ? 7.594 10.680 -25.795 1.00 84.88 89 ASN A CA 1
ATOM 656 C C . ASN A 1 89 ? 6.327 10.850 -26.631 1.00 84.88 89 ASN A C 1
ATOM 658 O O . ASN A 1 89 ? 5.837 9.893 -27.224 1.00 84.88 89 ASN A O 1
ATOM 662 N N . GLY A 1 90 ? 5.842 12.083 -26.691 1.00 79.00 90 GLY A N 1
ATOM 663 C CA . GLY A 1 90 ? 4.820 12.552 -27.611 1.00 79.00 90 GLY A CA 1
ATOM 664 C C . GLY A 1 90 ? 5.392 12.994 -28.954 1.00 79.00 90 GLY A C 1
ATOM 665 O O . GLY A 1 90 ? 6.597 13.190 -29.124 1.00 79.00 90 GLY A O 1
ATOM 666 N N . GLY A 1 91 ? 4.506 13.207 -29.928 1.00 80.44 91 GLY A N 1
ATOM 667 C CA . GLY A 1 91 ? 4.871 13.889 -31.170 1.00 80.44 91 GLY A CA 1
ATOM 668 C C . GLY A 1 91 ? 5.379 15.316 -30.910 1.00 80.44 91 GLY A C 1
ATOM 669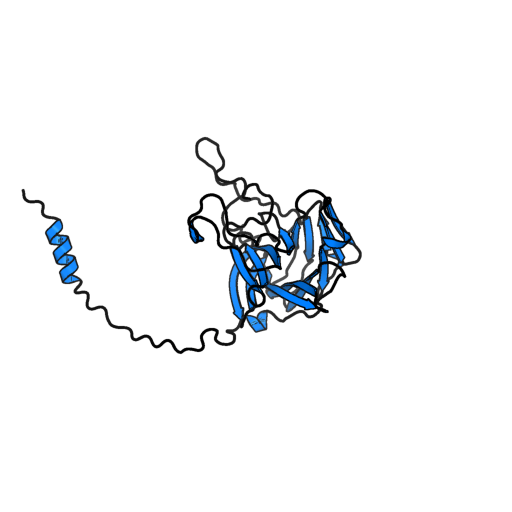 O O . GLY A 1 91 ? 5.007 15.953 -29.922 1.00 80.44 91 GLY A O 1
ATOM 670 N N . LYS A 1 92 ? 6.221 15.836 -31.815 1.00 83.25 92 LYS A N 1
ATOM 671 C CA . LYS A 1 92 ? 6.744 17.220 -31.790 1.00 83.25 92 LYS A CA 1
ATOM 672 C C . LYS A 1 92 ? 7.413 17.633 -30.461 1.00 83.25 92 LYS A C 1
ATOM 674 O O . LYS A 1 92 ? 7.236 18.758 -30.009 1.00 83.25 92 LYS A O 1
ATOM 679 N N . GLY A 1 93 ? 8.161 16.728 -29.822 1.00 76.81 93 GLY A N 1
ATOM 680 C CA . GLY A 1 93 ? 8.917 17.034 -28.596 1.00 76.81 93 GLY A CA 1
ATOM 681 C C . GLY A 1 93 ? 8.057 17.224 -27.339 1.00 76.81 93 GLY A C 1
ATOM 682 O O . GLY A 1 93 ? 8.546 17.724 -26.330 1.00 76.81 93 GLY A O 1
ATOM 683 N N . THR A 1 94 ? 6.781 16.837 -27.388 1.00 80.38 94 THR A N 1
ATOM 684 C CA . THR A 1 94 ? 5.892 16.832 -26.218 1.00 80.38 94 THR A CA 1
ATOM 685 C C . THR A 1 94 ? 6.016 15.516 -25.445 1.00 80.38 94 THR A C 1
ATOM 687 O O . THR A 1 94 ? 6.621 14.565 -25.929 1.00 80.38 94 THR A O 1
ATOM 690 N N . GLN A 1 95 ? 5.460 15.436 -24.236 1.00 80.25 95 GLN A N 1
ATOM 691 C CA . GLN A 1 95 ? 5.349 14.190 -23.465 1.00 80.25 95 GLN A CA 1
ATOM 692 C C . GLN A 1 95 ? 3.870 13.803 -23.367 1.00 80.25 95 GLN A C 1
ATOM 694 O O . GLN A 1 95 ? 3.045 14.652 -23.027 1.00 80.25 95 GLN A O 1
ATOM 699 N N . TYR A 1 96 ? 3.525 12.537 -23.633 1.00 82.31 96 TYR A N 1
ATOM 700 C CA . TYR A 1 96 ? 2.137 12.056 -23.504 1.00 82.31 96 TYR A CA 1
ATOM 701 C C . TYR A 1 96 ? 1.673 11.986 -22.045 1.00 82.31 96 TYR A C 1
ATOM 703 O O . TYR A 1 96 ? 0.487 12.121 -21.753 1.00 82.31 96 TYR A O 1
ATOM 711 N N . ALA A 1 97 ? 2.610 11.774 -21.122 1.00 84.94 97 ALA A N 1
ATOM 712 C CA . ALA A 1 97 ? 2.358 11.733 -19.693 1.00 84.94 97 ALA A CA 1
ATOM 713 C C . ALA A 1 97 ? 3.530 12.365 -18.940 1.00 84.94 97 ALA A C 1
ATOM 715 O O . ALA A 1 97 ? 4.674 12.304 -19.382 1.00 84.94 97 ALA A O 1
ATOM 716 N N . LYS A 1 98 ? 3.242 12.932 -17.766 1.00 85.06 98 LYS A N 1
ATOM 717 C CA . LYS A 1 98 ? 4.262 13.486 -16.858 1.00 85.06 98 LYS A CA 1
ATOM 718 C C . LYS A 1 98 ? 4.787 12.448 -15.861 1.00 85.06 98 LYS A C 1
ATOM 720 O O . LYS A 1 98 ? 5.512 12.791 -14.935 1.00 85.06 98 LYS A O 1
ATOM 725 N N . VAL A 1 99 ? 4.371 11.194 -16.027 1.00 88.25 99 VAL A N 1
ATOM 726 C CA . VAL A 1 99 ? 4.820 10.034 -15.259 1.00 88.25 99 VAL A CA 1
ATOM 727 C C . VAL A 1 99 ? 5.189 8.919 -16.235 1.00 88.25 99 VAL A C 1
ATOM 729 O O . VAL A 1 99 ? 4.554 8.821 -17.292 1.00 88.25 99 VAL A O 1
ATOM 732 N N . PRO A 1 100 ? 6.179 8.071 -15.917 1.00 91.75 100 PRO A N 1
ATOM 733 C CA . PRO A 1 100 ? 6.463 6.912 -16.748 1.00 91.75 100 PRO A CA 1
ATOM 734 C C . PRO A 1 100 ? 5.307 5.903 -16.716 1.00 91.75 100 PRO A C 1
ATOM 736 O O . PRO A 1 100 ? 4.592 5.785 -15.716 1.00 91.75 100 PRO A O 1
ATOM 739 N N . LEU A 1 101 ? 5.126 5.174 -17.817 1.00 91.12 101 LEU A N 1
ATOM 740 C CA . LEU A 1 101 ? 4.051 4.193 -18.001 1.00 91.12 101 LEU A CA 1
ATOM 741 C C . LEU A 1 101 ? 4.621 2.773 -18.106 1.00 91.12 101 LEU A C 1
ATOM 743 O O . LEU A 1 101 ? 5.794 2.595 -18.441 1.00 91.12 101 LEU A O 1
ATOM 747 N N . GLY A 1 102 ? 3.798 1.759 -17.833 1.00 93.50 102 GLY A N 1
ATOM 748 C CA . GLY A 1 102 ? 4.210 0.355 -17.878 1.00 93.50 102 GLY A CA 1
ATOM 749 C C . GLY A 1 102 ? 4.747 -0.161 -16.539 1.00 93.50 102 GLY A C 1
ATOM 750 O O . GLY A 1 102 ? 4.734 0.561 -15.550 1.00 93.50 102 GLY A O 1
ATOM 751 N N . PRO A 1 103 ? 5.227 -1.407 -16.464 1.00 96.25 103 PRO A N 1
ATOM 752 C CA . PRO A 1 103 ? 5.854 -1.934 -15.253 1.00 96.25 103 PRO A CA 1
ATOM 753 C C . PRO A 1 103 ? 7.221 -1.294 -14.945 1.00 96.25 103 PRO A C 1
ATOM 755 O O . PRO A 1 103 ? 7.948 -0.912 -15.864 1.00 96.25 103 PRO A O 1
ATOM 758 N N . ILE A 1 104 ? 7.599 -1.219 -13.664 1.00 96.94 104 ILE A N 1
ATOM 759 C CA . ILE A 1 104 ? 8.982 -0.917 -13.237 1.00 96.94 104 ILE A CA 1
ATOM 760 C C . ILE A 1 104 ? 9.951 -2.055 -13.610 1.00 96.94 104 ILE A C 1
ATOM 762 O O . ILE A 1 104 ? 9.500 -3.182 -13.853 1.00 96.94 104 ILE A O 1
ATOM 766 N N . PRO A 1 105 ? 11.274 -1.794 -13.702 1.00 96.06 105 PRO A N 1
ATOM 767 C CA . PRO A 1 105 ? 12.252 -2.830 -14.018 1.00 96.06 105 PRO A CA 1
ATOM 768 C C . PRO A 1 105 ? 12.134 -4.026 -13.069 1.00 96.06 105 PRO A C 1
ATOM 770 O O . PRO A 1 105 ? 12.096 -3.869 -11.851 1.00 96.06 105 PRO A O 1
ATOM 773 N N . SER A 1 106 ? 12.127 -5.247 -13.612 1.00 95.81 106 SER A N 1
ATOM 774 C CA . SER A 1 106 ? 11.909 -6.454 -12.801 1.00 95.81 106 SER A CA 1
ATOM 775 C C . SER A 1 106 ? 13.011 -6.738 -11.780 1.00 95.81 106 SER A C 1
ATOM 777 O O . SER A 1 106 ? 12.804 -7.546 -10.878 1.00 95.81 106 SER A O 1
ATOM 779 N N . THR A 1 107 ? 14.178 -6.116 -11.953 1.00 94.25 107 THR A N 1
ATOM 780 C CA . THR A 1 107 ? 15.285 -6.123 -10.991 1.00 94.25 107 THR A CA 1
ATOM 781 C C . THR A 1 107 ? 14.987 -5.284 -9.750 1.00 94.25 107 THR A C 1
ATOM 783 O O . THR A 1 107 ? 15.577 -5.539 -8.709 1.00 94.25 107 THR A O 1
ATOM 786 N N . GLU A 1 108 ? 14.085 -4.302 -9.842 1.00 96.31 108 GLU A N 1
ATOM 787 C CA . GLU A 1 108 ? 13.627 -3.493 -8.710 1.00 96.31 108 GLU A CA 1
ATOM 788 C C . GLU A 1 108 ? 12.449 -4.181 -8.019 1.00 96.31 108 GLU A C 1
ATOM 790 O O . GLU A 1 108 ? 12.551 -4.582 -6.860 1.00 96.31 108 GLU A O 1
ATOM 795 N N . ALA A 1 109 ? 11.348 -4.389 -8.746 1.00 97.94 109 ALA A N 1
ATOM 796 C CA . ALA A 1 109 ? 10.227 -5.198 -8.286 1.00 97.94 109 ALA A CA 1
ATOM 797 C C . ALA A 1 109 ? 9.417 -5.746 -9.470 1.00 97.94 109 ALA A C 1
ATOM 799 O O . ALA A 1 109 ? 9.415 -5.178 -10.561 1.00 97.94 109 ALA A O 1
ATOM 800 N N . LYS A 1 110 ? 8.697 -6.854 -9.274 1.00 98.38 110 LYS A N 1
ATOM 801 C CA . LYS A 1 110 ? 7.851 -7.442 -10.327 1.00 98.38 110 LYS A CA 1
ATOM 802 C C . LYS A 1 110 ? 6.577 -8.035 -9.760 1.00 98.38 110 LYS A C 1
ATOM 804 O O . LYS A 1 110 ? 6.631 -9.013 -9.018 1.00 98.38 110 LYS A O 1
ATOM 809 N N . TYR A 1 111 ? 5.434 -7.511 -10.193 1.00 98.69 111 TYR A N 1
ATOM 810 C CA . TYR A 1 111 ? 4.134 -8.121 -9.936 1.00 98.69 111 TYR A CA 1
ATOM 811 C C . TYR A 1 111 ? 4.056 -9.536 -10.536 1.00 98.69 111 TYR A C 1
ATOM 813 O O . TYR A 1 111 ? 4.424 -9.751 -11.694 1.00 98.69 111 TYR A O 1
ATOM 821 N N . ARG A 1 112 ? 3.608 -10.514 -9.741 1.00 98.56 112 ARG A N 1
ATOM 822 C CA . ARG A 1 112 ? 3.485 -11.932 -10.132 1.00 98.56 112 ARG A CA 1
ATOM 823 C C . ARG A 1 112 ? 2.044 -12.420 -10.192 1.00 98.56 112 ARG A C 1
ATOM 825 O O . ARG A 1 112 ? 1.791 -13.427 -10.842 1.00 98.56 112 ARG A O 1
ATOM 832 N N . GLY A 1 113 ? 1.116 -11.712 -9.560 1.00 98.25 113 GLY A N 1
ATOM 833 C CA . GLY A 1 113 ? -0.295 -12.069 -9.549 1.00 98.25 113 GLY A CA 1
ATOM 834 C C . GLY A 1 113 ? -0.930 -11.808 -8.193 1.00 98.25 113 GLY A C 1
ATOM 835 O O . GLY A 1 113 ? -0.394 -11.081 -7.354 1.00 98.25 113 GLY A O 1
ATOM 836 N N . LEU A 1 114 ? -2.096 -12.401 -7.984 1.00 97.81 114 LEU A N 1
ATOM 837 C CA . LEU A 1 114 ? -2.802 -12.361 -6.713 1.00 97.81 114 LEU A CA 1
ATOM 838 C C . LEU A 1 114 ? -3.440 -13.715 -6.416 1.00 97.81 114 LEU A C 1
ATOM 840 O O . LEU A 1 114 ? -3.766 -14.468 -7.334 1.00 97.81 114 LEU A O 1
ATOM 844 N N . PHE A 1 115 ? -3.673 -13.968 -5.137 1.00 97.25 115 PHE A N 1
ATOM 845 C CA . PHE A 1 115 ? -4.503 -15.051 -4.630 1.00 97.25 115 PHE A CA 1
ATOM 846 C C . PHE A 1 115 ? -5.769 -14.474 -4.001 1.00 97.25 115 PHE A C 1
ATOM 848 O O . PHE A 1 115 ? -5.774 -13.343 -3.509 1.00 97.25 115 PHE A O 1
ATOM 855 N N . ILE A 1 116 ? -6.841 -15.265 -4.009 1.00 94.44 116 ILE A N 1
ATOM 856 C CA . ILE A 1 116 ? -8.098 -14.935 -3.336 1.00 94.44 116 ILE A CA 1
ATOM 857 C C . ILE A 1 116 ? -8.421 -16.058 -2.355 1.00 94.44 116 ILE A C 1
ATOM 859 O O . ILE A 1 116 ? -8.520 -17.220 -2.755 1.00 94.44 116 ILE A O 1
ATOM 863 N N . HIS A 1 117 ? -8.632 -15.701 -1.091 1.00 94.25 117 HIS A N 1
ATOM 864 C CA . HIS A 1 117 ? -9.027 -16.632 -0.039 1.00 94.25 117 HIS A CA 1
ATOM 865 C C . HIS A 1 117 ? -10.206 -16.060 0.749 1.00 94.25 117 HIS A C 1
ATOM 867 O O . HIS A 1 117 ? -10.043 -15.164 1.574 1.00 94.25 117 HIS A O 1
ATOM 873 N N . GLY A 1 118 ? -11.416 -16.549 0.458 1.00 90.94 118 GLY A N 1
ATOM 874 C CA . GLY A 1 118 ? -12.641 -15.931 0.964 1.00 90.94 118 GLY A CA 1
ATOM 875 C C . GLY A 1 118 ? -12.817 -14.517 0.401 1.00 90.94 118 GLY A C 1
ATOM 876 O O . GLY A 1 118 ? -12.939 -14.338 -0.814 1.00 90.94 118 GLY A O 1
ATOM 877 N N . ASP A 1 119 ? -12.833 -13.520 1.280 1.00 90.25 119 ASP A N 1
ATOM 878 C CA . ASP A 1 119 ? -12.875 -12.091 0.953 1.00 90.25 119 ASP A CA 1
ATOM 879 C C . ASP A 1 119 ? -11.486 -11.431 0.895 1.00 90.25 119 ASP A C 1
ATOM 881 O O . ASP A 1 119 ? -11.376 -10.278 0.478 1.00 90.25 119 ASP A O 1
ATOM 885 N N . LYS A 1 120 ? -10.426 -12.167 1.246 1.00 94.56 120 LYS A N 1
ATOM 886 C CA . LYS A 1 120 ? -9.052 -11.665 1.294 1.00 94.56 120 LYS A CA 1
ATOM 887 C C . LYS A 1 120 ? -8.385 -11.729 -0.074 1.00 94.56 120 LYS A C 1
ATOM 889 O O . LYS A 1 120 ? -8.523 -12.716 -0.802 1.00 94.56 120 LYS A O 1
ATOM 894 N N . VAL A 1 121 ? -7.616 -10.689 -0.396 1.00 97.19 121 VAL A N 1
ATOM 895 C CA . VAL A 1 121 ? -6.803 -10.597 -1.616 1.00 97.19 121 VAL A CA 1
ATOM 896 C C . VAL A 1 121 ? -5.338 -10.462 -1.230 1.00 97.19 121 VAL A C 1
ATOM 898 O O . VAL A 1 121 ? -4.958 -9.508 -0.556 1.00 97.19 121 VAL A O 1
ATOM 901 N N . ILE A 1 122 ? -4.522 -11.409 -1.683 1.00 98.44 122 ILE A N 1
ATOM 902 C CA . ILE A 1 122 ? -3.095 -11.474 -1.379 1.00 98.44 122 ILE A CA 1
ATOM 903 C C . ILE A 1 122 ? -2.332 -11.215 -2.671 1.00 98.44 122 ILE A C 1
ATOM 905 O O . ILE A 1 122 ? -2.367 -12.030 -3.591 1.00 98.44 122 ILE A O 1
ATOM 909 N N . PHE A 1 123 ? -1.634 -10.092 -2.757 1.00 98.81 123 PHE A N 1
ATOM 910 C CA . PHE A 1 123 ? -0.754 -9.778 -3.875 1.00 98.81 123 PHE A CA 1
ATOM 911 C C . PHE A 1 123 ? 0.557 -10.543 -3.747 1.00 98.81 123 PHE A C 1
ATOM 913 O O . PHE A 1 123 ? 1.120 -10.632 -2.662 1.00 98.81 123 PHE A O 1
ATOM 920 N N . SER A 1 124 ? 1.056 -11.068 -4.863 1.00 98.81 124 SER A N 1
ATOM 921 C CA . SER A 1 124 ? 2.363 -11.712 -4.955 1.00 98.81 124 SER A CA 1
ATOM 922 C C . SER A 1 124 ? 3.255 -10.927 -5.902 1.00 98.81 124 SER A C 1
ATOM 924 O O . SER A 1 124 ? 2.860 -10.601 -7.028 1.00 98.81 124 SER A O 1
ATOM 926 N N . TYR A 1 125 ? 4.463 -10.610 -5.452 1.00 98.81 125 TYR A N 1
ATOM 927 C CA . TYR A 1 125 ? 5.460 -9.907 -6.247 1.00 98.81 125 TYR A CA 1
ATOM 928 C C . TYR A 1 125 ? 6.878 -10.214 -5.763 1.00 98.81 125 TYR A C 1
ATOM 930 O O . TYR A 1 125 ? 7.081 -10.836 -4.722 1.00 98.81 125 TYR A O 1
ATOM 938 N N . THR A 1 126 ? 7.877 -9.795 -6.534 1.00 98.81 126 THR A N 1
ATOM 939 C CA . THR A 1 126 ? 9.279 -9.804 -6.099 1.00 98.81 126 THR A CA 1
ATOM 940 C C . THR A 1 126 ? 9.771 -8.393 -5.826 1.00 98.81 126 THR A C 1
ATOM 942 O O . THR A 1 126 ? 9.286 -7.465 -6.467 1.00 98.81 126 THR A O 1
ATOM 945 N N . VAL A 1 127 ? 10.738 -8.250 -4.923 1.00 98.56 127 VAL A N 1
ATOM 946 C CA . VAL A 1 127 ? 11.503 -7.021 -4.653 1.00 98.56 127 VAL A CA 1
ATOM 947 C C . VAL A 1 127 ? 12.974 -7.408 -4.661 1.00 98.56 127 VAL A C 1
ATOM 949 O O . VAL A 1 127 ? 13.399 -8.215 -3.831 1.00 98.56 127 VAL A O 1
ATOM 952 N N . GLY A 1 128 ? 13.739 -6.919 -5.634 1.00 96.75 128 GLY A N 1
ATOM 953 C CA . GLY A 1 128 ? 15.048 -7.495 -5.936 1.00 96.75 128 GLY A CA 1
ATOM 954 C C . GLY A 1 128 ? 14.940 -9.012 -6.129 1.00 96.75 128 GLY A C 1
ATOM 955 O O . GLY A 1 128 ? 14.205 -9.498 -6.991 1.00 96.75 128 GLY A O 1
ATOM 956 N N . THR A 1 129 ? 15.640 -9.772 -5.287 1.00 96.06 129 THR A N 1
ATOM 957 C CA . THR A 1 129 ? 15.614 -11.244 -5.284 1.00 96.06 129 THR A CA 1
ATOM 958 C C . THR A 1 129 ? 14.611 -11.848 -4.295 1.00 96.06 129 THR A C 1
ATOM 960 O O . THR A 1 129 ? 14.392 -13.061 -4.314 1.00 96.06 129 THR A O 1
ATOM 963 N N . ALA A 1 130 ? 13.985 -11.038 -3.437 1.00 98.62 130 ALA A N 1
ATOM 964 C CA . ALA A 1 130 ? 13.006 -11.507 -2.466 1.00 98.62 130 ALA A CA 1
ATOM 965 C C . ALA A 1 130 ? 11.637 -11.728 -3.116 1.00 98.62 130 ALA A C 1
ATOM 967 O O . ALA A 1 130 ? 11.212 -10.951 -3.970 1.00 98.62 130 ALA A O 1
ATOM 968 N N . SER A 1 131 ? 10.920 -12.761 -2.678 1.00 98.81 131 SER A N 1
ATOM 969 C CA . SER A 1 131 ? 9.497 -12.948 -2.983 1.00 98.81 131 SER A CA 1
ATOM 970 C C . SER A 1 131 ? 8.662 -12.482 -1.800 1.00 98.81 131 SER A C 1
ATOM 972 O O . SER A 1 131 ? 8.932 -12.866 -0.661 1.00 98.81 131 SER A O 1
ATOM 974 N N . VAL A 1 132 ? 7.651 -11.664 -2.073 1.00 98.88 132 VAL A N 1
ATOM 975 C CA . VAL A 1 132 ? 6.823 -10.995 -1.071 1.00 98.88 132 VAL A CA 1
ATOM 976 C C . VAL A 1 132 ? 5.352 -11.275 -1.359 1.00 98.88 132 VAL A C 1
ATOM 978 O O . VAL A 1 132 ? 4.902 -11.223 -2.508 1.00 98.88 132 VAL A O 1
ATOM 981 N N . LEU A 1 133 ? 4.609 -11.581 -0.301 1.00 98.94 133 LEU A N 1
ATOM 982 C CA . LEU A 1 133 ? 3.155 -11.505 -0.284 1.00 98.94 133 LEU A CA 1
ATOM 983 C C . LEU A 1 133 ? 2.737 -10.240 0.462 1.00 98.94 133 LEU A C 1
ATOM 985 O O . LEU A 1 133 ? 3.328 -9.925 1.492 1.00 98.94 133 LEU A O 1
ATOM 989 N N . GLU A 1 134 ? 1.720 -9.542 -0.034 1.00 98.81 134 GLU A N 1
ATOM 990 C CA . GLU A 1 134 ? 1.134 -8.368 0.615 1.00 98.81 134 GLU A CA 1
ATOM 991 C C . GLU A 1 134 ? -0.390 -8.462 0.609 1.00 98.81 134 GLU A C 1
ATOM 993 O O . GLU A 1 134 ? -1.003 -8.741 -0.420 1.00 98.81 134 GLU A O 1
ATOM 998 N N . MET A 1 135 ? -1.016 -8.186 1.746 1.00 98.56 135 MET A N 1
ATOM 999 C CA . MET A 1 135 ? -2.465 -8.172 1.899 1.00 98.56 135 MET A CA 1
ATOM 1000 C C . MET A 1 135 ? -2.890 -6.878 2.585 1.00 98.56 135 MET A C 1
ATOM 1002 O O . MET A 1 135 ? -2.414 -6.567 3.675 1.00 98.56 135 MET A O 1
ATOM 1006 N N . GLY A 1 136 ? -3.781 -6.123 1.943 1.00 97.88 136 GLY A N 1
ATOM 1007 C CA . GLY A 1 136 ? -4.460 -4.995 2.576 1.00 97.88 136 GLY A CA 1
ATOM 1008 C C . GLY A 1 136 ? -5.745 -5.463 3.251 1.00 97.88 136 GLY A C 1
ATOM 1009 O O . GLY A 1 136 ? -6.453 -6.283 2.669 1.00 97.88 136 GLY A O 1
ATOM 1010 N N . GLU A 1 137 ? -6.067 -4.932 4.427 1.00 97.25 137 GLU A N 1
ATOM 1011 C CA . GLU A 1 137 ? -7.323 -5.224 5.130 1.00 97.25 137 GLU A CA 1
ATOM 1012 C C . GLU A 1 137 ? -7.898 -3.978 5.810 1.00 97.25 137 GLU A C 1
ATOM 1014 O O . GLU A 1 137 ? -7.228 -2.951 5.972 1.00 97.25 137 GLU A O 1
ATOM 1019 N N . ARG A 1 138 ? -9.159 -4.104 6.234 1.00 96.12 138 ARG A N 1
ATOM 1020 C CA . ARG A 1 138 ? -9.795 -3.235 7.221 1.00 96.12 138 ARG A CA 1
ATOM 1021 C C . ARG A 1 138 ? -10.155 -4.064 8.443 1.00 96.12 138 ARG A C 1
ATOM 1023 O O . ARG A 1 138 ? -10.892 -5.040 8.334 1.00 96.12 138 ARG A O 1
ATOM 1030 N N . GLU A 1 139 ? -9.705 -3.606 9.595 1.00 95.38 139 GLU A N 1
ATOM 1031 C CA . GLU A 1 139 ? -10.036 -4.149 10.904 1.00 95.38 139 GLU A CA 1
ATOM 1032 C C . GLU A 1 139 ? -10.881 -3.132 11.683 1.00 95.38 139 GLU A C 1
ATOM 1034 O O . GLU A 1 139 ? -10.805 -1.923 11.439 1.00 95.38 139 GLU A O 1
ATOM 1039 N N . LYS A 1 140 ? -11.702 -3.624 12.615 1.00 92.69 140 LYS A N 1
ATOM 1040 C CA . LYS A 1 140 ? -12.423 -2.796 13.585 1.00 92.69 140 LYS A CA 1
ATOM 1041 C C . LYS A 1 140 ? -11.871 -3.076 14.973 1.00 92.69 140 LYS A C 1
ATOM 1043 O O . LYS A 1 140 ? -12.013 -4.192 15.463 1.00 92.69 140 LYS A O 1
ATOM 1048 N N . ILE A 1 141 ? -11.267 -2.070 15.596 1.00 92.94 141 ILE A N 1
ATOM 1049 C CA . ILE A 1 141 ? -10.682 -2.171 16.939 1.00 92.94 141 ILE A CA 1
ATOM 1050 C C . ILE A 1 141 ? -11.361 -1.122 17.812 1.00 92.94 141 ILE A C 1
ATOM 1052 O O . ILE A 1 141 ? -11.297 0.066 17.507 1.00 92.94 141 ILE A O 1
ATOM 1056 N N . ASP A 1 142 ? -12.055 -1.562 18.862 1.00 90.75 142 ASP A N 1
ATOM 1057 C CA . ASP A 1 142 ? -12.885 -0.707 19.727 1.00 90.75 142 ASP A CA 1
ATOM 1058 C C . ASP A 1 142 ? -13.896 0.157 18.948 1.00 90.75 142 ASP A C 1
ATOM 1060 O O . ASP A 1 142 ? -14.148 1.311 19.281 1.00 90.75 142 ASP A O 1
ATOM 1064 N N . GLY A 1 143 ? -14.449 -0.391 17.860 1.00 89.69 143 GLY A N 1
ATOM 1065 C CA . GLY A 1 143 ? -15.394 0.307 16.981 1.00 89.69 143 GLY A CA 1
ATOM 1066 C C . GLY A 1 143 ? -14.756 1.240 15.944 1.00 89.69 143 GLY A C 1
ATOM 1067 O O . GLY A 1 143 ? -15.437 1.627 14.992 1.00 89.69 143 GLY A O 1
ATOM 1068 N N . GLU A 1 144 ? -13.460 1.535 16.058 1.00 91.56 144 GLU A N 1
ATOM 1069 C CA . GLU A 1 144 ? -12.724 2.391 15.126 1.00 91.56 144 GLU A CA 1
ATOM 1070 C C . GLU A 1 144 ? -12.176 1.602 13.934 1.00 91.56 144 GLU A C 1
ATOM 1072 O O . GLU A 1 144 ? -11.728 0.460 14.061 1.00 91.56 144 GLU A O 1
ATOM 1077 N N . ASP A 1 145 ? -12.193 2.237 12.762 1.00 93.81 145 ASP A N 1
ATOM 1078 C CA . ASP A 1 145 ? -11.627 1.658 11.549 1.00 93.81 145 ASP A CA 1
ATOM 1079 C C . ASP A 1 145 ? -10.100 1.758 11.553 1.00 93.81 145 ASP A C 1
ATOM 1081 O O . ASP A 1 145 ? -9.521 2.834 11.733 1.00 93.81 145 ASP A O 1
ATOM 1085 N N . VAL A 1 146 ? -9.458 0.629 11.276 1.00 95.69 146 VAL A N 1
ATOM 1086 C CA . VAL A 1 146 ? -8.011 0.493 11.160 1.00 95.69 146 VAL A CA 1
ATOM 1087 C C . VAL A 1 146 ? -7.703 -0.158 9.820 1.00 95.69 146 VAL A C 1
ATOM 1089 O O . VAL A 1 146 ? -8.168 -1.258 9.533 1.00 95.69 146 VAL A O 1
ATOM 1092 N N . MET A 1 147 ? -6.927 0.517 8.977 1.00 97.56 147 MET A N 1
ATOM 1093 C CA . MET A 1 147 ? -6.458 -0.070 7.721 1.00 97.56 147 MET A CA 1
ATOM 1094 C C . MET A 1 147 ? -5.105 -0.726 7.963 1.00 97.56 147 MET A 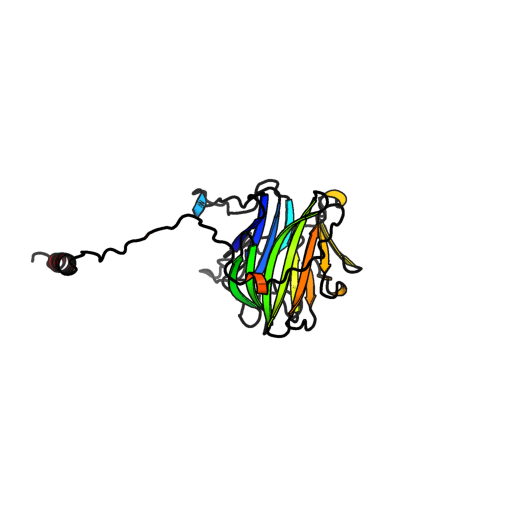C 1
ATOM 1096 O O . MET A 1 147 ? -4.252 -0.145 8.633 1.00 97.56 147 MET A O 1
ATOM 1100 N N . THR A 1 148 ? -4.871 -1.908 7.403 1.00 98.00 148 THR A N 1
ATOM 1101 C CA . THR A 1 148 ? -3.600 -2.621 7.579 1.00 98.00 148 THR A CA 1
ATOM 1102 C C . THR A 1 148 ? -3.009 -3.057 6.246 1.00 98.00 148 THR A C 1
ATOM 1104 O O . THR A 1 148 ? -3.710 -3.206 5.243 1.00 98.00 148 THR A O 1
ATOM 1107 N N . ARG A 1 149 ? -1.684 -3.213 6.225 1.00 98.44 149 ARG A N 1
ATOM 1108 C CA . ARG A 1 149 ? -0.929 -3.894 5.171 1.00 98.44 149 ARG A CA 1
ATOM 1109 C C . ARG A 1 149 ? -0.080 -4.963 5.846 1.00 98.44 149 ARG A C 1
ATOM 1111 O O . ARG A 1 149 ? 0.846 -4.636 6.585 1.00 98.44 149 ARG A O 1
ATOM 1118 N N . THR A 1 150 ? -0.415 -6.224 5.625 1.00 98.75 150 THR A N 1
ATOM 1119 C CA . THR A 1 150 ? 0.346 -7.377 6.115 1.00 98.75 150 THR A CA 1
ATOM 1120 C C . THR A 1 150 ? 1.276 -7.857 5.014 1.00 98.75 150 THR A C 1
ATOM 1122 O O . THR A 1 150 ? 0.868 -7.927 3.858 1.00 98.75 150 THR A O 1
ATOM 1125 N N . PHE A 1 151 ? 2.505 -8.208 5.370 1.00 98.88 151 PHE A N 1
ATOM 1126 C CA . PHE A 1 151 ? 3.546 -8.654 4.458 1.00 98.88 151 PHE A CA 1
ATOM 1127 C C . PHE A 1 151 ? 4.147 -9.973 4.929 1.00 98.88 151 PHE A C 1
ATOM 1129 O O . PHE A 1 151 ? 4.294 -10.207 6.130 1.00 98.88 151 PHE A O 1
ATOM 1136 N N . GLU A 1 152 ? 4.566 -10.803 3.980 1.00 98.88 152 GLU A N 1
ATOM 1137 C CA . GLU A 1 152 ? 5.322 -12.026 4.242 1.00 98.88 152 GLU A CA 1
ATOM 1138 C C . GLU A 1 152 ? 6.441 -12.205 3.217 1.00 98.88 152 GLU A C 1
ATOM 1140 O O . GLU A 1 152 ? 6.197 -12.171 2.009 1.00 98.88 152 GLU A O 1
ATOM 1145 N N . VAL A 1 153 ? 7.667 -12.438 3.691 1.00 98.88 153 VAL A N 1
ATOM 1146 C CA . VAL A 1 153 ? 8.803 -12.798 2.831 1.00 98.88 153 VAL A CA 1
ATOM 1147 C C . VAL A 1 153 ? 8.788 -14.306 2.615 1.00 98.88 153 VAL A C 1
ATOM 1149 O O . VAL A 1 153 ? 9.073 -15.078 3.527 1.00 98.88 153 VAL A O 1
ATOM 1152 N N . THR A 1 154 ? 8.473 -14.753 1.405 1.00 98.69 154 THR A N 1
ATOM 1153 C CA . THR A 1 154 ? 8.288 -16.183 1.093 1.00 98.69 154 THR A CA 1
ATOM 1154 C C . THR A 1 154 ? 9.535 -16.841 0.507 1.00 98.69 154 THR A C 1
ATOM 1156 O O . THR A 1 154 ? 9.709 -18.057 0.620 1.00 98.69 154 THR A O 1
ATOM 1159 N N . ALA A 1 155 ? 10.448 -16.054 -0.062 1.00 98.56 155 ALA A N 1
ATOM 1160 C CA . ALA A 1 155 ? 11.750 -16.511 -0.540 1.00 98.56 155 ALA A CA 1
ATOM 1161 C C . ALA A 1 155 ? 12.767 -15.363 -0.573 1.00 98.56 155 ALA A C 1
ATOM 1163 O O . ALA A 1 155 ? 12.383 -14.198 -0.667 1.00 98.56 155 ALA A O 1
ATOM 1164 N N . GLY A 1 156 ? 14.057 -15.708 -0.548 1.00 97.94 156 GLY A N 1
ATOM 1165 C CA . GLY A 1 156 ? 15.152 -14.739 -0.579 1.00 97.94 156 GLY A CA 1
ATOM 1166 C C . GLY A 1 156 ? 15.270 -13.910 0.703 1.00 97.94 156 GLY A C 1
ATOM 1167 O O . GLY A 1 156 ? 14.805 -14.316 1.771 1.00 97.94 156 GLY A O 1
ATOM 1168 N N . THR A 1 157 ? 15.908 -12.751 0.563 1.00 97.94 157 THR A N 1
ATOM 1169 C CA . THR A 1 157 ? 16.158 -11.794 1.643 1.00 97.94 157 THR A CA 1
ATOM 1170 C C . THR A 1 157 ? 15.685 -10.424 1.188 1.00 97.94 157 THR A C 1
ATOM 1172 O O . THR A 1 157 ? 16.178 -9.904 0.189 1.00 97.94 157 THR A O 1
ATOM 1175 N N . LEU A 1 158 ? 14.717 -9.857 1.901 1.00 98.38 158 LEU A N 1
ATOM 1176 C CA . LEU A 1 158 ? 14.126 -8.567 1.576 1.00 98.38 158 LEU A CA 1
ATOM 1177 C C . LEU A 1 158 ? 14.974 -7.437 2.164 1.00 98.38 158 LEU A C 1
ATOM 1179 O O . LEU A 1 158 ? 15.154 -7.353 3.377 1.00 98.38 158 LEU A O 1
ATOM 1183 N N . ASP A 1 159 ? 15.486 -6.569 1.301 1.00 97.94 159 ASP A N 1
ATOM 1184 C CA . ASP A 1 159 ? 16.329 -5.432 1.668 1.00 97.94 159 ASP A CA 1
ATOM 1185 C C . ASP A 1 159 ? 15.896 -4.203 0.859 1.00 97.94 159 ASP A C 1
ATOM 1187 O O . ASP A 1 159 ? 15.661 -4.311 -0.348 1.00 97.94 159 ASP A O 1
ATOM 1191 N N . GLY A 1 160 ? 15.736 -3.059 1.521 1.00 97.56 160 GLY A N 1
ATOM 1192 C CA . GLY A 1 160 ? 15.290 -1.810 0.904 1.00 97.56 160 GLY A CA 1
ATOM 1193 C C . GLY A 1 160 ? 14.176 -1.109 1.676 1.00 97.56 160 GLY A C 1
ATOM 1194 O O . GLY A 1 160 ? 14.011 -1.275 2.882 1.00 97.56 160 GLY A O 1
ATOM 1195 N N . TYR A 1 161 ? 13.409 -0.284 0.974 1.00 98.50 161 TYR A N 1
ATOM 1196 C CA . TYR A 1 161 ? 12.405 0.608 1.541 1.00 98.50 161 TYR A CA 1
ATOM 1197 C C . TYR A 1 161 ? 11.057 0.349 0.880 1.00 98.50 161 TYR A C 1
ATOM 1199 O O . TYR A 1 161 ? 10.964 0.404 -0.345 1.00 98.50 161 TYR A O 1
ATOM 1207 N N . VAL A 1 162 ? 10.006 0.135 1.673 1.00 98.62 162 VAL A N 1
ATOM 1208 C CA . VAL A 1 162 ? 8.620 0.138 1.181 1.00 98.62 162 VAL A CA 1
ATOM 1209 C C . VAL A 1 162 ? 7.990 1.503 1.422 1.00 98.62 162 VAL A C 1
ATOM 1211 O O . VAL A 1 162 ? 8.053 2.045 2.528 1.00 98.62 162 VAL A O 1
ATOM 1214 N N . LYS A 1 163 ? 7.363 2.068 0.391 1.00 98.00 163 LYS A N 1
ATOM 1215 C CA . LYS A 1 163 ? 6.607 3.316 0.491 1.00 98.00 163 LYS A CA 1
ATOM 1216 C C . LYS A 1 163 ? 5.300 3.054 1.232 1.00 98.00 163 LYS A C 1
ATOM 1218 O O . LYS A 1 163 ? 4.511 2.187 0.838 1.00 98.00 163 LYS A O 1
ATOM 1223 N N . LEU A 1 164 ? 5.066 3.792 2.312 1.00 97.69 164 LEU A N 1
ATOM 1224 C CA . LEU A 1 164 ? 3.887 3.621 3.159 1.00 97.69 164 LEU A CA 1
ATOM 1225 C C . LEU A 1 164 ? 2.828 4.682 2.909 1.00 97.69 164 LEU A C 1
ATOM 1227 O O . LEU A 1 164 ? 1.645 4.344 2.944 1.00 97.69 164 LEU A O 1
ATOM 1231 N N . ALA A 1 165 ? 3.248 5.923 2.670 1.00 95.88 165 ALA A N 1
ATOM 1232 C CA . ALA A 1 165 ? 2.374 7.040 2.346 1.00 95.88 165 ALA A CA 1
ATOM 1233 C C . ALA A 1 165 ? 3.187 8.260 1.880 1.00 95.88 165 ALA A C 1
ATOM 1235 O O . ALA A 1 165 ? 4.356 8.406 2.226 1.00 95.88 165 ALA A O 1
ATOM 1236 N N . ASP A 1 166 ? 2.535 9.154 1.148 1.00 93.19 166 ASP A N 1
ATOM 1237 C CA . ASP A 1 166 ? 3.002 10.482 0.786 1.00 93.19 166 ASP A CA 1
ATOM 1238 C C . ASP A 1 166 ? 2.000 11.523 1.287 1.00 93.19 166 ASP A C 1
ATOM 1240 O O . ASP A 1 166 ? 0.806 11.457 0.975 1.00 93.19 166 ASP A O 1
ATOM 1244 N N . LEU A 1 167 ? 2.496 12.520 2.015 1.00 89.06 167 LEU A N 1
ATOM 1245 C CA . LEU A 1 167 ? 1.715 13.681 2.406 1.00 89.06 167 LEU A CA 1
ATOM 1246 C C . LEU A 1 167 ? 1.314 14.488 1.166 1.00 89.06 167 LEU A C 1
ATOM 1248 O O . LEU A 1 167 ? 2.156 14.981 0.407 1.00 89.06 167 LEU A O 1
ATOM 1252 N N . GLN A 1 168 ? 0.006 14.661 0.998 1.00 83.12 168 GLN A N 1
ATOM 1253 C CA . GLN A 1 168 ? -0.568 15.491 -0.050 1.00 83.12 168 GLN A CA 1
ATOM 1254 C C . GLN A 1 168 ? -0.679 16.938 0.448 1.00 83.12 168 GLN A C 1
ATOM 1256 O O . GLN A 1 168 ? -1.305 17.201 1.469 1.00 83.12 168 GLN A O 1
ATOM 1261 N N . GLY A 1 169 ? -0.087 17.888 -0.281 1.00 81.50 169 GLY A N 1
ATOM 1262 C CA . GLY A 1 169 ? -0.135 19.309 0.089 1.00 81.50 169 GLY A CA 1
ATOM 1263 C C . GLY A 1 169 ? 0.827 19.688 1.221 1.00 81.50 169 GLY A C 1
ATOM 1264 O O . GLY A 1 169 ? 1.921 19.129 1.322 1.00 81.50 169 GLY A O 1
ATOM 1265 N N . GLU A 1 170 ? 0.473 20.711 1.994 1.00 81.56 170 GLU A N 1
ATOM 1266 C CA . GLU A 1 170 ? 1.214 21.149 3.186 1.00 81.56 170 GLU A CA 1
ATOM 1267 C C . GLU A 1 170 ? 0.888 20.265 4.393 1.00 81.56 170 GLU A C 1
ATOM 1269 O O . GLU A 1 170 ? -0.155 19.612 4.418 1.00 81.56 170 GLU A O 1
ATOM 1274 N N . GLY A 1 171 ? 1.769 20.241 5.394 1.00 83.94 171 GLY A N 1
ATOM 1275 C CA . GLY A 1 171 ? 1.619 19.421 6.597 1.00 83.94 171 GLY A CA 1
ATOM 1276 C C . GLY A 1 171 ? 2.932 18.792 7.048 1.00 83.94 171 GLY A C 1
ATOM 1277 O O . GLY A 1 171 ? 4.007 19.234 6.637 1.00 83.94 171 GLY A O 1
ATOM 1278 N N . LEU A 1 172 ? 2.829 17.739 7.858 1.00 84.06 172 LEU A N 1
ATOM 1279 C CA . LEU A 1 172 ? 3.970 17.041 8.445 1.00 84.06 172 LEU A CA 1
ATOM 1280 C C . LEU A 1 172 ? 3.922 15.531 8.200 1.00 84.06 172 LEU A C 1
ATOM 1282 O O . LEU A 1 172 ? 2.855 14.912 8.139 1.00 84.06 172 LEU A O 1
ATOM 1286 N N . VAL A 1 173 ? 5.118 14.958 8.093 1.00 86.44 173 VAL A N 1
ATOM 1287 C CA . VAL A 1 173 ? 5.379 13.525 8.207 1.00 86.44 173 VAL A CA 1
ATOM 1288 C C . VAL A 1 173 ? 6.471 13.379 9.250 1.00 86.44 173 VAL A C 1
ATOM 1290 O O . VAL A 1 173 ? 7.597 13.821 9.034 1.00 86.44 173 VAL A O 1
ATOM 1293 N N . GLU A 1 174 ? 6.141 12.766 10.374 1.00 86.25 174 GLU A N 1
ATOM 1294 C CA . GLU A 1 174 ? 7.080 12.549 11.469 1.00 86.25 174 GLU A CA 1
ATOM 1295 C C . GLU A 1 174 ? 7.152 11.065 11.776 1.00 86.25 174 GLU A C 1
ATOM 1297 O O . GLU A 1 174 ? 6.130 10.387 11.808 1.00 86.25 174 GLU A O 1
ATOM 1302 N N . ALA A 1 175 ? 8.360 10.554 11.989 1.00 86.50 175 ALA A N 1
ATOM 1303 C CA . ALA A 1 175 ? 8.593 9.191 12.438 1.00 86.50 175 ALA A CA 1
ATOM 1304 C C . ALA A 1 175 ? 9.539 9.243 13.638 1.00 86.50 175 ALA A C 1
ATOM 1306 O O . ALA A 1 175 ? 10.684 9.673 13.512 1.00 86.50 175 ALA A O 1
ATOM 1307 N N . ALA A 1 176 ? 9.047 8.838 14.803 1.00 80.88 176 ALA A N 1
ATOM 1308 C CA . ALA A 1 176 ? 9.785 8.862 16.056 1.00 80.88 176 ALA A CA 1
ATOM 1309 C C . ALA A 1 176 ? 9.316 7.724 16.965 1.00 80.88 176 ALA A C 1
ATOM 1311 O O . ALA A 1 176 ? 8.150 7.336 16.957 1.00 80.88 176 ALA A O 1
ATOM 1312 N N . HIS A 1 177 ? 10.238 7.175 17.759 1.00 78.50 177 HIS A N 1
ATOM 1313 C CA . HIS A 1 177 ? 9.936 6.157 18.776 1.00 78.50 177 HIS A CA 1
ATOM 1314 C C . HIS A 1 177 ? 9.134 4.942 18.258 1.00 78.50 177 HIS A C 1
ATOM 1316 O O . HIS A 1 177 ? 8.325 4.364 18.979 1.00 78.50 177 HIS A O 1
ATOM 1322 N N . GLY A 1 178 ? 9.356 4.537 17.002 1.00 77.81 178 GLY A N 1
ATOM 1323 C CA . GLY A 1 178 ? 8.687 3.376 16.407 1.00 77.81 178 GLY A CA 1
ATOM 1324 C C . GLY A 1 178 ? 7.238 3.612 15.969 1.00 77.81 178 GLY A C 1
ATOM 1325 O O . GLY A 1 178 ? 6.529 2.654 15.656 1.00 77.81 178 GLY A O 1
ATOM 1326 N N . GLN A 1 179 ? 6.804 4.869 15.929 1.00 86.44 179 GLN A N 1
ATOM 1327 C CA . GLN A 1 179 ? 5.532 5.296 15.362 1.00 86.44 179 GLN A CA 1
ATOM 1328 C C . GLN A 1 179 ? 5.778 6.411 14.349 1.00 86.44 179 GLN A C 1
ATOM 1330 O O . GLN A 1 179 ? 6.807 7.086 14.376 1.00 86.44 179 GLN A O 1
ATOM 1335 N N . ALA A 1 180 ? 4.828 6.609 13.448 1.00 89.12 180 ALA A N 1
ATOM 1336 C CA . ALA A 1 180 ? 4.823 7.747 12.553 1.00 89.12 180 ALA A CA 1
ATOM 1337 C C . ALA A 1 180 ? 3.452 8.415 12.515 1.00 89.12 180 ALA A C 1
ATOM 1339 O O . ALA A 1 180 ? 2.427 7.781 12.764 1.00 89.12 180 ALA A O 1
ATOM 1340 N N . VAL A 1 181 ? 3.435 9.703 12.200 1.00 88.50 181 VAL A N 1
ATOM 1341 C CA . VAL A 1 181 ? 2.226 10.503 12.037 1.00 88.50 181 VAL A CA 1
ATOM 1342 C C . VAL A 1 181 ? 2.298 11.233 10.706 1.00 88.50 181 VAL A C 1
ATOM 1344 O O . VAL A 1 181 ? 3.328 11.799 10.344 1.00 88.50 181 VAL A O 1
ATOM 1347 N N . ILE A 1 182 ? 1.184 11.214 9.977 1.00 88.12 182 ILE A N 1
ATOM 1348 C CA . ILE A 1 182 ? 0.986 11.991 8.753 1.00 88.12 182 ILE A CA 1
ATOM 1349 C C . ILE A 1 182 ? -0.225 12.882 8.964 1.00 88.12 182 ILE A C 1
ATOM 1351 O O . ILE A 1 182 ? -1.319 12.374 9.223 1.00 88.12 182 ILE A O 1
ATOM 1355 N N . ALA A 1 183 ? -0.044 14.194 8.836 1.00 84.19 183 ALA A N 1
ATOM 1356 C CA . ALA A 1 183 ? -1.115 15.169 9.009 1.00 84.19 183 ALA A CA 1
ATOM 1357 C C . ALA A 1 183 ? -1.029 16.270 7.950 1.00 84.19 183 ALA A C 1
ATOM 1359 O O . ALA A 1 183 ? 0.041 16.839 7.732 1.00 84.19 183 ALA A O 1
ATOM 1360 N N . SER A 1 184 ? -2.156 16.594 7.310 1.00 76.12 184 SER A N 1
ATOM 1361 C CA . SER A 1 184 ? -2.261 17.766 6.437 1.00 76.12 184 SER A CA 1
ATOM 1362 C C . SER A 1 184 ? -2.280 19.065 7.244 1.00 76.12 184 SER A C 1
ATOM 1364 O O . SER A 1 184 ? -2.908 19.147 8.295 1.00 76.12 184 SER A O 1
ATOM 1366 N N . GLY A 1 185 ? -1.613 20.101 6.734 1.00 59.53 185 GLY A N 1
ATOM 1367 C CA . GLY A 1 185 ? -1.430 21.390 7.411 1.00 59.53 185 GLY A CA 1
ATOM 1368 C C . GLY A 1 185 ? -2.700 22.237 7.519 1.00 59.53 185 GLY A C 1
ATOM 1369 O O . GLY A 1 185 ? -2.794 23.078 8.402 1.00 59.53 185 GLY A O 1
ATOM 1370 N N . ASN A 1 186 ? -3.700 21.976 6.671 1.00 58.56 186 ASN A N 1
ATOM 1371 C CA . ASN A 1 186 ? -4.977 22.705 6.658 1.00 58.56 186 ASN A CA 1
ATOM 1372 C C . ASN A 1 186 ? -6.091 22.012 7.458 1.00 58.56 186 ASN A C 1
ATOM 1374 O O . ASN A 1 186 ? -7.231 22.473 7.455 1.00 58.56 186 ASN A O 1
ATOM 1378 N N . SER A 1 187 ? -5.787 20.887 8.102 1.00 59.44 187 SER A N 1
ATOM 1379 C CA . SER A 1 187 ? -6.738 20.124 8.909 1.00 59.44 187 SER A CA 1
ATOM 1380 C C . SER A 1 187 ? -6.347 20.171 10.375 1.00 59.44 187 SER A C 1
ATOM 1382 O O . SER A 1 187 ? -5.161 20.191 10.685 1.00 59.44 187 SER A O 1
ATOM 1384 N N . ASP A 1 188 ? -7.337 20.105 11.264 1.00 60.22 188 ASP A N 1
ATOM 1385 C CA . ASP A 1 188 ? -7.117 19.857 12.688 1.00 60.22 188 ASP A CA 1
ATOM 1386 C C . ASP A 1 188 ? -6.330 18.536 12.846 1.00 60.22 188 ASP A C 1
ATOM 1388 O O . ASP A 1 188 ? -6.884 17.460 12.571 1.00 60.22 188 ASP A O 1
ATOM 1392 N N . PRO A 1 189 ? -5.045 18.573 13.261 1.00 59.84 189 PRO A N 1
ATOM 1393 C CA . PRO A 1 189 ? -4.222 17.370 13.352 1.00 59.84 189 PRO A CA 1
ATOM 1394 C C . PRO A 1 189 ? -4.815 16.347 14.324 1.00 59.84 189 PRO A C 1
ATOM 1396 O O . PRO A 1 189 ? -4.645 15.145 14.134 1.00 59.84 189 PRO A O 1
ATOM 1399 N N . ALA A 1 190 ? -5.590 16.791 15.320 1.00 58.03 190 ALA A N 1
ATOM 1400 C CA . ALA A 1 190 ? -6.270 15.903 16.258 1.00 58.03 190 ALA A CA 1
ATOM 1401 C C . ALA A 1 190 ? -7.456 15.140 15.630 1.00 58.03 190 ALA A C 1
ATOM 1403 O O . ALA A 1 190 ? -7.963 14.189 16.234 1.00 58.03 190 ALA A O 1
ATOM 1404 N N . LYS A 1 191 ? -7.914 15.534 14.433 1.00 60.12 191 LYS A N 1
ATOM 1405 C CA . LYS A 1 191 ? -9.058 14.927 13.730 1.00 60.12 191 LYS A CA 1
ATOM 1406 C C . LYS A 1 191 ? -8.663 14.157 12.473 1.00 60.12 191 LYS A C 1
ATOM 1408 O O . LYS A 1 191 ? -9.237 13.093 12.236 1.00 60.12 191 LYS A O 1
ATOM 1413 N N . ASP A 1 192 ? -7.670 14.636 11.725 1.00 74.75 192 ASP A N 1
ATOM 1414 C CA . ASP A 1 192 ? -7.358 14.098 10.392 1.00 74.75 192 ASP A CA 1
ATOM 1415 C C . ASP A 1 192 ? -5.991 13.418 10.265 1.00 74.75 192 ASP A C 1
ATOM 1417 O O . ASP A 1 192 ? -5.734 12.768 9.243 1.00 74.75 192 ASP A O 1
ATOM 1421 N N . ALA A 1 193 ? -5.147 13.466 11.302 1.00 87.19 193 ALA A N 1
ATOM 1422 C CA . ALA A 1 193 ? -3.876 12.753 11.294 1.00 87.19 193 ALA A CA 1
ATOM 1423 C C . ALA A 1 193 ? -4.068 11.229 11.210 1.00 87.19 193 ALA A C 1
ATOM 1425 O O . ALA A 1 193 ? -4.969 10.650 11.829 1.00 87.19 193 ALA A O 1
ATOM 1426 N N . THR A 1 194 ? -3.196 10.571 10.449 1.00 92.12 194 THR A N 1
ATOM 1427 C CA . THR A 1 194 ? -3.054 9.112 10.461 1.00 92.12 194 THR A CA 1
ATOM 1428 C C . THR A 1 194 ? -1.820 8.742 11.273 1.00 92.12 194 THR A C 1
ATOM 1430 O O . THR A 1 194 ? -0.713 9.160 10.933 1.00 92.12 194 THR A O 1
ATOM 1433 N N . SER A 1 195 ? -2.002 7.924 12.308 1.00 93.12 195 SER A N 1
ATOM 1434 C CA . SER A 1 195 ? -0.914 7.222 12.984 1.00 93.12 195 SER A CA 1
ATOM 1435 C C . SER A 1 195 ? -0.557 5.961 12.203 1.00 93.12 195 SER A C 1
ATOM 1437 O O . SER A 1 195 ? -1.440 5.213 11.776 1.00 93.12 195 SER A O 1
ATOM 1439 N N . VAL A 1 196 ? 0.738 5.735 12.008 1.00 95.44 196 VAL A N 1
ATOM 1440 C CA . VAL A 1 196 ? 1.297 4.576 11.321 1.00 95.44 196 VAL A CA 1
ATOM 1441 C C . VAL A 1 196 ? 2.233 3.843 12.269 1.00 95.44 196 VAL A C 1
ATOM 1443 O O . VAL A 1 196 ? 3.153 4.431 12.835 1.00 95.44 196 VAL A O 1
ATOM 1446 N N . THR A 1 197 ? 2.011 2.547 12.441 1.00 95.06 197 THR A N 1
ATOM 1447 C CA . THR A 1 197 ? 2.835 1.687 13.299 1.00 95.06 197 THR A CA 1
ATOM 1448 C C . THR A 1 197 ? 3.231 0.421 12.561 1.00 95.06 197 THR A C 1
ATOM 1450 O O . THR A 1 197 ? 2.601 0.041 11.572 1.00 95.06 197 THR A O 1
ATOM 1453 N N . VAL A 1 198 ? 4.308 -0.216 13.018 1.00 95.50 198 VAL A N 1
ATOM 1454 C CA . VAL A 1 198 ? 4.858 -1.426 12.403 1.00 95.50 198 VAL A CA 1
ATOM 1455 C C . VAL A 1 198 ? 5.055 -2.494 13.464 1.00 95.50 198 VAL A C 1
ATOM 1457 O O . VAL A 1 198 ? 5.540 -2.210 14.558 1.00 95.50 198 VAL A O 1
ATOM 1460 N N . TRP A 1 199 ? 4.696 -3.728 13.122 1.00 95.31 199 TRP A N 1
ATOM 1461 C CA . TRP A 1 199 ? 4.838 -4.898 13.978 1.00 95.31 199 TRP A CA 1
ATOM 1462 C C . TRP A 1 199 ? 5.478 -6.064 13.223 1.00 95.31 199 TRP A C 1
ATOM 1464 O O . TRP A 1 199 ? 5.230 -6.235 12.033 1.00 95.31 199 TRP A O 1
ATOM 1474 N N . GLY A 1 200 ? 6.286 -6.881 13.905 1.00 95.19 200 GLY A N 1
ATOM 1475 C CA . GLY A 1 200 ? 6.980 -8.045 13.323 1.00 95.19 200 GLY A CA 1
ATOM 1476 C C . GLY A 1 200 ? 8.356 -7.756 12.705 1.00 95.19 200 GLY A C 1
ATOM 1477 O O . GLY A 1 200 ? 9.096 -8.686 12.401 1.00 95.19 200 GLY A O 1
ATOM 1478 N N . VAL A 1 201 ? 8.737 -6.483 12.575 1.00 96.12 201 VAL A N 1
ATOM 1479 C CA . VAL A 1 201 ? 10.089 -6.015 12.208 1.00 96.12 201 VAL A CA 1
ATOM 1480 C C . VAL A 1 201 ? 10.455 -4.791 13.059 1.00 96.12 201 VAL A C 1
ATOM 1482 O O . VAL A 1 201 ? 9.553 -4.182 13.641 1.00 96.12 201 VAL A O 1
ATOM 1485 N N . PRO A 1 202 ? 11.745 -4.408 13.161 1.00 94.50 202 PRO A N 1
ATOM 1486 C CA . PRO A 1 202 ? 12.152 -3.248 13.950 1.00 94.50 202 PRO A CA 1
ATOM 1487 C C . PRO A 1 202 ? 11.422 -1.967 13.528 1.00 94.50 202 PRO A C 1
ATOM 1489 O O . PRO A 1 202 ? 11.554 -1.496 12.399 1.00 94.50 202 PRO A O 1
ATOM 1492 N N . SER A 1 203 ? 10.677 -1.373 14.460 1.00 91.31 203 SER A N 1
ATOM 1493 C CA . SER A 1 203 ? 9.906 -0.148 14.222 1.00 91.31 203 SER A CA 1
ATOM 1494 C C . SER A 1 203 ? 10.788 1.087 14.004 1.00 91.31 203 SER A C 1
ATOM 1496 O O . SER A 1 203 ? 10.338 2.062 13.408 1.00 91.31 203 SER A O 1
ATOM 1498 N N . SER A 1 204 ? 12.068 1.025 14.392 1.00 92.06 204 SER A N 1
ATOM 1499 C CA . SER A 1 204 ? 13.094 2.020 14.045 1.00 92.06 204 SER A CA 1
ATOM 1500 C C . SER A 1 204 ? 13.343 2.144 12.537 1.00 92.06 204 SER A C 1
ATOM 1502 O O . SER A 1 204 ? 13.975 3.103 12.102 1.00 92.06 204 SER A O 1
ATOM 1504 N N . GLY A 1 205 ? 12.843 1.200 11.731 1.00 94.81 205 GLY A N 1
ATOM 1505 C CA . GLY A 1 205 ? 12.845 1.301 10.277 1.00 94.81 205 GLY A CA 1
ATOM 1506 C C . GLY A 1 205 ? 11.816 2.288 9.717 1.00 94.81 205 GLY A C 1
ATOM 1507 O O . GLY A 1 205 ? 11.904 2.614 8.538 1.00 94.81 205 GLY A O 1
ATOM 1508 N N . LEU A 1 206 ? 10.841 2.766 10.500 1.00 95.94 206 LEU A N 1
ATOM 1509 C CA . LEU A 1 206 ? 9.933 3.824 10.047 1.00 95.94 206 LEU A CA 1
ATOM 1510 C C . LEU A 1 206 ? 10.705 5.135 9.879 1.00 95.94 206 LEU A C 1
ATOM 1512 O O . LEU A 1 206 ? 11.253 5.670 10.839 1.00 95.94 206 LEU A O 1
ATOM 1516 N N . THR A 1 207 ? 10.726 5.663 8.659 1.00 94.25 207 THR A N 1
ATOM 1517 C CA . THR A 1 207 ? 11.485 6.866 8.307 1.00 94.25 207 THR A CA 1
ATOM 1518 C C . THR A 1 207 ? 10.628 7.843 7.521 1.00 94.25 207 THR A C 1
ATOM 1520 O O . THR A 1 207 ? 9.989 7.463 6.537 1.00 94.25 207 THR A O 1
ATOM 1523 N N . ALA A 1 208 ? 10.692 9.114 7.902 1.00 93.38 208 ALA A N 1
ATOM 1524 C CA . ALA A 1 208 ? 10.175 10.222 7.115 1.00 93.38 208 ALA A CA 1
ATOM 1525 C C . ALA A 1 208 ? 11.311 10.833 6.280 1.00 93.38 208 ALA A C 1
ATOM 1527 O O . ALA A 1 208 ? 12.355 11.189 6.824 1.00 93.38 208 ALA A O 1
ATOM 1528 N N . ASN A 1 209 ? 11.115 10.963 4.968 1.00 90.69 209 ASN A N 1
ATOM 1529 C CA . ASN A 1 209 ? 12.005 11.709 4.081 1.00 90.69 209 ASN A CA 1
ATOM 1530 C C . ASN A 1 209 ? 11.187 12.766 3.332 1.00 90.69 209 ASN A C 1
ATOM 1532 O O . ASN A 1 209 ? 10.456 12.462 2.384 1.00 90.69 209 ASN A O 1
ATOM 1536 N N . GLY A 1 210 ? 11.258 14.011 3.804 1.00 89.19 210 GLY A N 1
ATOM 1537 C CA . GLY A 1 210 ? 10.405 15.089 3.319 1.00 89.19 210 GLY A CA 1
ATOM 1538 C C . GLY A 1 210 ? 8.925 14.746 3.501 1.00 89.19 210 GLY A C 1
ATOM 1539 O O . GLY A 1 210 ? 8.439 14.640 4.620 1.00 89.19 210 GLY A O 1
ATOM 1540 N N . LYS A 1 211 ? 8.204 14.567 2.390 1.00 90.94 211 LYS A N 1
ATOM 1541 C CA . LYS A 1 211 ? 6.766 14.243 2.387 1.00 90.94 211 LYS A CA 1
ATOM 1542 C C . LYS A 1 211 ? 6.468 12.748 2.300 1.00 90.94 211 LYS A C 1
ATOM 1544 O O . LYS A 1 211 ? 5.297 12.384 2.268 1.00 90.94 211 LYS A O 1
ATOM 1549 N N . THR A 1 212 ? 7.485 11.895 2.253 1.00 93.88 212 THR A N 1
ATOM 1550 C CA . THR A 1 212 ? 7.316 10.451 2.081 1.00 93.88 212 THR A CA 1
ATOM 1551 C C . THR A 1 212 ? 7.580 9.729 3.393 1.00 93.88 212 THR A C 1
ATOM 1553 O O . THR A 1 212 ? 8.653 9.865 3.981 1.00 93.88 212 THR A O 1
ATOM 1556 N N . LEU A 1 213 ? 6.615 8.922 3.831 1.00 96.81 213 LEU A N 1
ATOM 1557 C CA . LEU A 1 213 ? 6.802 7.921 4.874 1.00 96.81 213 LEU A CA 1
ATOM 1558 C C . LEU A 1 213 ? 7.157 6.581 4.229 1.00 96.81 213 LEU A C 1
ATOM 1560 O O . LEU A 1 213 ? 6.428 6.071 3.369 1.00 96.81 213 LEU A O 1
ATOM 1564 N N . SER A 1 214 ? 8.236 5.968 4.696 1.00 97.62 214 SER A N 1
ATOM 1565 C CA . SER A 1 214 ? 8.659 4.632 4.284 1.00 97.62 214 SER A CA 1
ATOM 1566 C C . SER A 1 214 ? 9.064 3.772 5.472 1.00 97.62 214 SER A C 1
ATOM 1568 O O . SER A 1 214 ? 9.375 4.281 6.545 1.00 97.62 214 SER A O 1
ATOM 1570 N N . LEU A 1 215 ? 9.098 2.459 5.263 1.00 98.19 215 LEU A N 1
ATOM 1571 C CA . LEU A 1 215 ? 9.702 1.507 6.190 1.00 98.19 215 LEU A CA 1
ATOM 1572 C C . LEU A 1 215 ? 10.964 0.925 5.553 1.00 98.19 215 LEU A C 1
ATOM 1574 O O . LEU A 1 215 ? 10.885 0.249 4.527 1.00 98.19 215 LEU A O 1
ATOM 1578 N N . LYS A 1 216 ? 12.114 1.197 6.169 1.00 97.88 216 LYS A N 1
ATOM 1579 C CA . LYS A 1 216 ? 13.400 0.573 5.868 1.00 97.88 216 LYS A CA 1
ATOM 1580 C C . LYS A 1 216 ? 13.441 -0.838 6.447 1.00 97.88 216 LYS A C 1
ATOM 1582 O O . LYS A 1 216 ? 13.223 -1.040 7.640 1.00 97.88 216 LYS A O 1
ATOM 1587 N N . LEU A 1 217 ? 13.778 -1.798 5.603 1.00 98.00 217 LEU A N 1
ATOM 1588 C CA . LEU A 1 217 ? 13.923 -3.211 5.917 1.00 98.00 217 LEU A CA 1
ATOM 1589 C C . LEU A 1 217 ? 15.358 -3.608 5.578 1.00 98.00 217 LEU A C 1
ATOM 1591 O O . LEU A 1 217 ? 15.769 -3.488 4.431 1.00 98.00 217 LEU A O 1
ATOM 1595 N N . SER A 1 218 ? 16.112 -4.063 6.577 1.00 96.56 218 SER A N 1
ATOM 1596 C CA . SER A 1 218 ? 17.524 -4.425 6.420 1.00 96.56 218 SER A CA 1
ATOM 1597 C C . SER A 1 218 ? 17.671 -5.940 6.482 1.00 96.56 218 SER A C 1
ATOM 1599 O O . SER A 1 218 ? 17.667 -6.516 7.570 1.00 96.56 218 SER A O 1
ATOM 1601 N N . LYS A 1 219 ? 17.812 -6.584 5.321 1.00 96.25 219 LYS A N 1
ATOM 1602 C CA . LYS A 1 219 ? 18.028 -8.038 5.189 1.00 96.25 219 LYS A CA 1
ATOM 1603 C C . LYS A 1 219 ? 17.008 -8.911 5.940 1.00 96.25 219 LYS A C 1
ATOM 1605 O O . LYS A 1 219 ? 17.365 -9.832 6.673 1.00 96.25 219 LYS A O 1
ATOM 1610 N N . VAL A 1 220 ? 15.725 -8.645 5.740 1.00 98.00 220 VAL A N 1
ATOM 1611 C CA . VAL A 1 220 ? 14.626 -9.415 6.328 1.00 98.00 220 VAL A CA 1
ATOM 1612 C C . VAL A 1 220 ? 14.558 -10.809 5.698 1.00 98.00 220 VAL A C 1
ATOM 1614 O O . VAL A 1 220 ? 14.376 -10.957 4.490 1.00 98.00 220 VAL A O 1
ATOM 1617 N N . ALA A 1 221 ? 14.717 -11.843 6.523 1.00 97.94 221 ALA A N 1
ATOM 1618 C CA . ALA A 1 221 ? 14.813 -13.228 6.071 1.00 97.94 221 ALA A CA 1
ATOM 1619 C C . ALA A 1 221 ? 13.459 -13.814 5.631 1.00 97.94 221 ALA A C 1
ATOM 1621 O O . ALA A 1 221 ? 12.398 -13.423 6.130 1.00 97.94 221 ALA A O 1
ATOM 1622 N N . LYS A 1 222 ? 13.506 -14.823 4.751 1.00 98.25 222 LYS A N 1
ATOM 1623 C CA . LYS A 1 222 ? 12.376 -15.715 4.447 1.00 98.25 222 LYS A CA 1
ATOM 1624 C C . LYS A 1 222 ? 11.676 -16.204 5.725 1.00 98.25 222 LYS A C 1
ATOM 1626 O O . LYS A 1 222 ? 12.326 -16.586 6.692 1.00 98.25 222 LYS A O 1
ATOM 1631 N N . GLY A 1 223 ? 10.348 -16.252 5.686 1.00 97.94 223 GLY A N 1
ATOM 1632 C CA . GLY A 1 223 ? 9.473 -16.642 6.793 1.00 97.94 223 GLY A CA 1
ATOM 1633 C C . GLY A 1 223 ? 9.087 -15.476 7.704 1.00 97.94 223 GLY A C 1
ATOM 1634 O O . GLY A 1 223 ? 8.160 -15.614 8.506 1.00 97.94 223 GLY A O 1
ATOM 1635 N N . THR A 1 224 ? 9.748 -14.321 7.566 1.00 98.56 224 THR A N 1
ATOM 1636 C CA . THR A 1 224 ? 9.382 -13.123 8.323 1.00 98.56 224 THR A CA 1
ATOM 1637 C C . THR A 1 224 ? 8.047 -12.587 7.834 1.00 98.56 224 THR A C 1
ATOM 1639 O O . THR A 1 224 ? 7.809 -12.453 6.630 1.00 98.56 224 THR A O 1
ATOM 1642 N N . ARG A 1 225 ? 7.193 -12.244 8.794 1.00 98.62 225 ARG A N 1
ATOM 1643 C CA . ARG A 1 225 ? 5.902 -11.606 8.578 1.00 98.62 225 ARG A CA 1
ATOM 1644 C C . ARG A 1 225 ? 5.869 -10.312 9.364 1.00 98.62 225 ARG A C 1
ATOM 1646 O O . ARG A 1 225 ? 6.319 -10.278 10.508 1.00 98.62 225 ARG A O 1
ATOM 1653 N N . PHE A 1 226 ? 5.321 -9.268 8.767 1.00 98.44 226 PHE A N 1
ATOM 1654 C CA . PHE A 1 226 ? 5.150 -7.989 9.439 1.00 98.44 226 PHE A CA 1
ATOM 1655 C C . PHE A 1 226 ? 3.862 -7.308 9.009 1.00 98.44 226 PHE A C 1
ATOM 1657 O O . PHE A 1 226 ? 3.296 -7.616 7.962 1.00 98.44 226 PHE A O 1
ATOM 1664 N N . LYS A 1 227 ? 3.385 -6.387 9.836 1.00 98.25 227 LYS A N 1
ATOM 1665 C CA . LYS A 1 227 ? 2.163 -5.627 9.593 1.00 98.25 227 LYS A CA 1
ATOM 1666 C C . LYS A 1 227 ? 2.441 -4.145 9.771 1.00 98.25 227 LYS A C 1
ATOM 1668 O O . LYS A 1 227 ? 3.096 -3.742 10.729 1.00 98.25 227 LYS A O 1
ATOM 1673 N N . VAL A 1 228 ? 1.928 -3.351 8.841 1.00 98.00 228 VAL A N 1
ATOM 1674 C CA . VAL A 1 228 ? 1.826 -1.898 8.945 1.00 98.00 228 VAL A CA 1
ATOM 1675 C C . VAL A 1 228 ? 0.376 -1.569 9.261 1.00 98.00 228 VAL A C 1
ATOM 1677 O O . VAL A 1 228 ? -0.527 -1.998 8.539 1.00 98.00 228 VAL A O 1
ATOM 1680 N N . THR A 1 229 ? 0.158 -0.799 10.316 1.00 97.12 229 THR A N 1
ATOM 1681 C CA . THR A 1 229 ? -1.171 -0.393 10.765 1.00 97.12 229 THR A CA 1
ATOM 1682 C C . THR A 1 229 ? -1.344 1.104 10.582 1.00 97.12 229 THR A C 1
ATOM 1684 O O . THR A 1 229 ? -0.469 1.869 10.973 1.00 97.12 229 THR A O 1
ATOM 1687 N N . TYR A 1 230 ? -2.483 1.508 10.023 1.00 96.31 230 TYR A N 1
ATOM 1688 C CA . TYR A 1 230 ? -2.896 2.891 9.826 1.00 96.31 230 TYR A CA 1
ATOM 1689 C C . TYR A 1 230 ? -4.179 3.131 10.617 1.00 96.31 230 TYR A C 1
ATOM 1691 O O . TYR A 1 230 ? -5.223 2.546 10.313 1.00 96.31 230 TYR A O 1
ATOM 1699 N N . SER A 1 231 ? -4.124 4.015 11.604 1.00 94.31 231 SER A N 1
ATOM 1700 C CA . SER A 1 231 ? -5.287 4.390 12.404 1.00 94.31 231 SER A CA 1
ATOM 1701 C C . SER A 1 231 ? -5.476 5.896 12.423 1.00 94.31 231 SER A C 1
ATOM 1703 O O . SER A 1 231 ? -4.532 6.685 12.387 1.00 94.31 231 SER A O 1
ATOM 1705 N N . LYS A 1 232 ? -6.742 6.304 12.442 1.00 89.25 232 LYS A N 1
ATOM 1706 C CA . LYS A 1 232 ? -7.123 7.686 12.742 1.00 89.25 232 LYS A CA 1
ATOM 1707 C C . LYS A 1 232 ? -7.194 7.844 14.269 1.00 89.25 232 LYS A C 1
ATOM 1709 O O . LYS A 1 232 ? -6.810 6.925 14.988 1.00 89.25 232 LYS A O 1
ATOM 1714 N N . LYS A 1 233 ? -7.606 9.024 14.748 1.00 73.12 233 LYS A N 1
ATOM 1715 C CA . LYS A 1 233 ? -7.770 9.414 16.167 1.00 73.12 233 LYS A CA 1
ATOM 1716 C C . LYS A 1 233 ? -7.729 8.247 17.180 1.00 73.12 233 LYS A C 1
ATOM 1718 O O . LYS A 1 233 ? -8.557 7.348 17.126 1.00 73.12 233 LYS A O 1
ATOM 1723 N N . GLY A 1 234 ? -6.807 8.299 18.147 1.00 65.44 234 GLY A N 1
ATOM 1724 C CA . GLY A 1 234 ? -6.709 7.304 19.230 1.00 65.44 234 GLY A CA 1
ATOM 1725 C C . GLY A 1 234 ? -5.738 6.140 18.984 1.00 65.44 234 GLY A C 1
ATOM 1726 O O . GLY A 1 234 ? -5.603 5.289 19.862 1.00 65.44 234 GLY A O 1
ATOM 1727 N N . GLY A 1 235 ? -5.045 6.116 17.835 1.00 70.56 235 GLY A N 1
ATOM 1728 C CA . GLY A 1 235 ? -3.810 5.344 17.633 1.00 70.56 235 GLY A CA 1
ATOM 1729 C C . GLY A 1 235 ? -3.960 3.836 17.827 1.00 70.56 235 GLY A C 1
ATOM 1730 O O . GLY A 1 235 ? -3.071 3.206 18.391 1.00 70.56 235 GLY A O 1
ATOM 1731 N N . ARG A 1 236 ? -5.094 3.250 17.419 1.00 88.50 236 ARG A N 1
ATOM 1732 C CA . ARG A 1 236 ? -5.315 1.801 17.532 1.00 88.50 236 ARG A CA 1
ATOM 1733 C C . ARG A 1 236 ? -4.279 1.038 16.711 1.00 88.50 236 ARG A C 1
ATOM 1735 O O . ARG A 1 236 ? -3.968 1.424 15.582 1.00 88.50 236 ARG A O 1
ATOM 1742 N N . ILE A 1 237 ? -3.754 -0.036 17.295 1.00 87.50 237 ILE A N 1
ATOM 1743 C CA . ILE A 1 237 ? -2.707 -0.869 16.706 1.00 87.50 237 ILE A CA 1
ATOM 1744 C C . ILE A 1 237 ? -3.251 -2.287 16.573 1.00 87.50 237 ILE A C 1
ATOM 1746 O O . ILE A 1 237 ? -3.698 -2.874 17.554 1.00 87.50 237 ILE A O 1
ATOM 1750 N N . SER A 1 238 ? -3.173 -2.839 15.364 1.00 90.50 238 SER A N 1
ATOM 1751 C CA . SER A 1 238 ? -3.322 -4.271 15.128 1.00 90.50 238 SER A CA 1
ATOM 1752 C C . SER A 1 238 ? -1.944 -4.920 15.171 1.00 90.50 238 SER A C 1
ATOM 1754 O O . SER A 1 238 ? -1.040 -4.510 14.436 1.00 90.50 238 SER A O 1
ATOM 1756 N N . THR A 1 239 ? -1.771 -5.908 16.047 1.00 90.88 239 THR A N 1
ATOM 1757 C CA . THR A 1 239 ? -0.498 -6.620 16.253 1.00 90.88 239 THR A CA 1
ATOM 1758 C C . THR A 1 239 ? -0.529 -8.061 15.747 1.00 90.88 239 THR A C 1
ATOM 1760 O O . THR A 1 239 ? 0.522 -8.685 15.608 1.00 90.88 239 THR A O 1
ATOM 1763 N N . GLU A 1 240 ? -1.702 -8.610 15.427 1.00 93.81 240 GLU A N 1
ATOM 1764 C CA . GLU A 1 240 ? -1.799 -9.951 14.856 1.00 93.81 240 GLU A CA 1
ATOM 1765 C C . GLU A 1 240 ? -1.242 -9.950 13.428 1.00 93.81 240 GLU A C 1
ATOM 1767 O O . GLU A 1 240 ? -1.700 -9.185 12.584 1.00 93.81 240 GLU A O 1
ATOM 1772 N N . VAL A 1 241 ? -0.263 -10.807 13.130 1.00 96.25 241 VAL A N 1
ATOM 1773 C CA . VAL A 1 241 ? 0.348 -10.887 11.795 1.00 96.25 241 VAL A CA 1
ATOM 1774 C C . VAL A 1 241 ? -0.011 -12.213 11.130 1.00 96.25 241 VAL A C 1
ATOM 1776 O O . VAL A 1 241 ? 0.561 -13.264 11.439 1.00 96.25 241 VAL A O 1
ATOM 1779 N N . ALA A 1 242 ? -0.961 -12.155 10.197 1.00 96.19 242 ALA A N 1
ATOM 1780 C CA . ALA A 1 242 ? -1.463 -13.325 9.485 1.00 96.19 242 ALA A CA 1
ATOM 1781 C C . ALA A 1 242 ? -0.356 -14.057 8.699 1.00 96.19 242 ALA A C 1
ATOM 1783 O O . ALA A 1 242 ? 0.579 -13.447 8.182 1.00 96.19 242 ALA A O 1
ATOM 1784 N N . ASN A 1 243 ? -0.474 -15.385 8.593 1.00 97.44 243 ASN A N 1
ATOM 1785 C CA . ASN A 1 243 ? 0.317 -16.201 7.667 1.00 97.44 243 ASN A CA 1
ATOM 1786 C C . ASN A 1 243 ? -0.314 -16.114 6.272 1.00 97.44 243 ASN A C 1
ATOM 1788 O O . ASN A 1 243 ? -1.323 -16.768 6.009 1.00 97.44 243 ASN A O 1
ATOM 1792 N N . LEU A 1 244 ? 0.263 -15.302 5.390 1.00 98.38 244 LEU A N 1
ATOM 1793 C CA . LEU A 1 244 ? -0.261 -15.079 4.047 1.00 98.38 244 LEU A CA 1
ATOM 1794 C C . LEU A 1 244 ? -0.045 -16.294 3.152 1.00 98.38 244 LEU A C 1
ATOM 1796 O O . LEU A 1 244 ? -0.915 -16.595 2.337 1.00 98.38 244 LEU A O 1
ATOM 1800 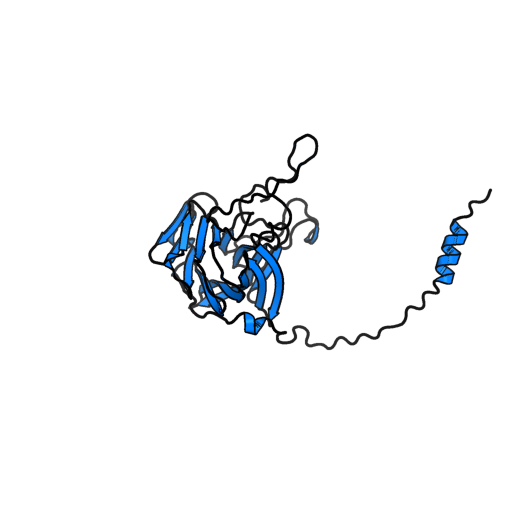N N . SER A 1 245 ? 1.052 -17.037 3.331 1.00 98.00 245 SER A N 1
ATOM 1801 C CA . SER A 1 245 ? 1.288 -18.279 2.583 1.00 98.00 245 SER A CA 1
ATOM 1802 C C . SER A 1 245 ? 0.154 -19.286 2.779 1.00 98.00 245 SER A C 1
ATOM 1804 O O . SER A 1 245 ? -0.280 -19.922 1.816 1.00 98.00 245 SER A O 1
ATOM 1806 N N . ALA A 1 246 ? -0.405 -19.387 3.989 1.00 96.69 246 ALA A N 1
ATOM 1807 C CA . ALA A 1 246 ? -1.552 -20.256 4.265 1.00 96.69 246 ALA A CA 1
ATOM 1808 C C . ALA A 1 246 ? -2.813 -19.882 3.456 1.00 96.69 246 ALA A C 1
ATOM 1810 O O . ALA A 1 246 ? -3.636 -20.762 3.186 1.00 96.69 246 ALA A O 1
ATOM 1811 N N . LEU A 1 247 ? -2.923 -18.618 3.031 1.00 96.56 247 LEU A N 1
ATOM 1812 C CA . LEU A 1 247 ? -4.032 -18.042 2.262 1.00 96.56 247 LEU A CA 1
ATOM 1813 C C . LEU A 1 247 ? -3.784 -18.047 0.742 1.00 96.56 247 LEU A C 1
ATOM 1815 O O . LEU A 1 247 ? -4.605 -17.554 -0.022 1.00 96.56 247 LEU A O 1
ATOM 1819 N N . THR A 1 248 ? -2.667 -18.609 0.273 1.00 95.88 248 THR A N 1
ATOM 1820 C CA . THR A 1 248 ? -2.387 -18.752 -1.173 1.00 95.88 248 THR A CA 1
ATOM 1821 C C . THR A 1 248 ? -3.018 -19.999 -1.795 1.00 95.88 248 THR A C 1
ATOM 1823 O O . THR A 1 248 ? -2.938 -20.216 -3.003 1.00 95.88 248 THR A O 1
ATOM 1826 N N . ARG A 1 249 ? -3.685 -20.820 -0.978 1.00 89.56 249 ARG A N 1
ATOM 1827 C CA . ARG A 1 249 ? -4.487 -21.958 -1.433 1.00 89.56 249 ARG A CA 1
ATOM 1828 C C . ARG A 1 249 ? -5.927 -21.516 -1.677 1.00 89.56 249 ARG A C 1
ATOM 1830 O O . ARG A 1 249 ? -6.423 -20.617 -0.993 1.00 89.56 249 ARG A O 1
ATOM 1837 N N . GLY A 1 250 ? -6.594 -22.178 -2.625 1.00 78.75 250 GLY A N 1
ATOM 1838 C CA . GLY A 1 250 ? -8.003 -21.932 -2.932 1.00 78.75 250 GLY A CA 1
ATOM 1839 C C . GLY A 1 250 ? -8.841 -21.897 -1.654 1.00 78.75 250 GLY A C 1
ATOM 1840 O O . GLY A 1 250 ? -8.801 -22.832 -0.856 1.00 78.75 250 GLY A O 1
ATOM 1841 N N . GLY A 1 251 ? -9.513 -20.770 -1.420 1.00 81.12 251 GLY A N 1
ATOM 1842 C CA . GLY A 1 251 ? -10.377 -20.594 -0.257 1.00 81.12 251 GLY A CA 1
ATOM 1843 C C . GLY A 1 251 ? -11.754 -21.226 -0.429 1.00 81.12 251 GLY A C 1
ATOM 1844 O O . GLY A 1 251 ? -11.997 -21.936 -1.406 1.00 81.12 251 GLY A O 1
ATOM 1845 N N . PRO A 1 252 ? -12.677 -20.946 0.506 1.00 86.12 252 PRO A N 1
ATOM 1846 C CA . PRO A 1 252 ? -14.072 -21.344 0.368 1.00 86.12 252 PRO A CA 1
ATOM 1847 C C . PRO A 1 252 ? -14.644 -20.908 -0.986 1.00 86.12 252 PRO A C 1
ATOM 1849 O O . PRO A 1 252 ? -14.337 -19.809 -1.464 1.00 86.12 252 PRO A O 1
ATOM 1852 N N . SER A 1 253 ? -15.487 -21.751 -1.595 1.00 84.94 253 SER A N 1
ATOM 1853 C CA . SER A 1 253 ? -16.098 -21.409 -2.881 1.00 84.94 253 SER A CA 1
ATOM 1854 C C . SER A 1 253 ? -16.901 -20.113 -2.770 1.00 84.94 253 SER A C 1
ATOM 1856 O O . SER A 1 253 ? -17.718 -19.940 -1.862 1.00 84.94 253 SER A O 1
ATOM 1858 N N . ARG A 1 254 ? -16.666 -19.198 -3.714 1.00 81.62 254 ARG A N 1
ATOM 1859 C CA . ARG A 1 254 ? -17.400 -17.930 -3.813 1.00 81.62 254 ARG A CA 1
ATOM 1860 C C . ARG A 1 254 ? -18.723 -18.073 -4.558 1.00 81.62 254 ARG A C 1
ATOM 1862 O O . ARG A 1 254 ? -19.633 -17.293 -4.299 1.00 81.62 254 ARG A O 1
ATOM 1869 N N . TRP A 1 255 ? -18.808 -19.053 -5.451 1.00 83.44 255 TRP A N 1
ATOM 1870 C CA . TRP A 1 255 ? -20.021 -19.424 -6.167 1.00 83.44 255 TRP A CA 1
ATOM 1871 C C . TRP A 1 255 ? -20.468 -20.769 -5.628 1.00 83.44 255 TRP A C 1
ATOM 1873 O O . TRP A 1 255 ? -19.748 -21.763 -5.732 1.00 83.44 255 TRP A O 1
ATOM 1883 N N . LYS A 1 256 ? -21.600 -20.761 -4.931 1.00 85.25 256 LYS A N 1
ATOM 1884 C CA . LYS A 1 256 ? -22.135 -21.971 -4.305 1.00 85.25 256 LYS A CA 1
ATOM 1885 C C . LYS A 1 256 ? -23.002 -22.753 -5.281 1.00 85.25 256 LYS A C 1
ATOM 1887 O O . LYS A 1 256 ? -23.181 -23.948 -5.078 1.00 85.25 256 LYS A O 1
ATOM 1892 N N . GLU A 1 257 ? -23.520 -22.097 -6.317 1.00 87.00 257 GLU A N 1
ATOM 1893 C CA . GLU A 1 257 ? -24.235 -22.775 -7.384 1.00 87.00 257 GLU A CA 1
ATOM 1894 C C . GLU A 1 257 ? -23.259 -23.552 -8.272 1.00 87.00 257 GLU A C 1
ATOM 1896 O O . GLU A 1 257 ? -22.245 -23.022 -8.735 1.00 87.00 257 GLU A O 1
ATOM 1901 N N . THR A 1 258 ? -23.590 -24.811 -8.545 1.00 85.06 258 THR A N 1
ATOM 1902 C CA . THR A 1 258 ? -22.948 -25.566 -9.618 1.00 85.06 258 THR A CA 1
ATOM 1903 C C . THR A 1 258 ? -23.409 -24.982 -10.948 1.00 85.06 258 THR A C 1
ATOM 1905 O O . THR A 1 258 ? -24.601 -24.981 -11.249 1.00 85.06 258 THR A O 1
ATOM 1908 N N . VAL A 1 259 ? -22.468 -24.484 -11.751 1.00 83.81 259 VAL A N 1
ATOM 1909 C CA . VAL A 1 259 ? -22.741 -24.109 -13.141 1.00 83.81 259 VAL A CA 1
ATOM 1910 C C . VAL A 1 259 ? -22.460 -25.328 -14.009 1.00 83.81 259 VAL A C 1
ATOM 1912 O O . VAL A 1 259 ? -21.304 -25.647 -14.287 1.00 83.81 259 VAL A O 1
ATOM 1915 N N . GLU A 1 260 ? -23.515 -26.027 -14.415 1.00 85.00 260 GLU A N 1
ATOM 1916 C CA . GLU A 1 260 ? -23.404 -27.110 -15.388 1.00 85.00 260 GLU A CA 1
ATOM 1917 C C . GLU A 1 260 ? -23.257 -26.517 -16.790 1.00 85.00 260 GLU A C 1
ATOM 1919 O O . GLU A 1 260 ? -24.117 -25.776 -17.268 1.00 85.00 260 GLU A O 1
ATOM 1924 N N . VAL A 1 261 ? -22.145 -26.828 -17.451 1.00 83.94 261 VAL A N 1
ATOM 1925 C CA . VAL A 1 261 ? -21.915 -26.463 -18.850 1.00 83.94 261 VAL A CA 1
ATOM 1926 C C . VAL A 1 261 ? -21.830 -27.728 -19.687 1.00 83.94 261 VAL A C 1
ATOM 1928 O O . VAL A 1 261 ? -21.035 -28.622 -19.408 1.00 83.94 261 VAL A O 1
ATOM 1931 N N . VAL A 1 262 ? -22.639 -27.790 -20.742 1.00 83.31 262 VAL A N 1
ATOM 1932 C CA . VAL A 1 262 ? -22.542 -28.827 -21.770 1.00 83.31 262 VAL A CA 1
ATOM 1933 C C . VAL A 1 262 ? -21.879 -28.197 -22.984 1.00 83.31 262 VAL A C 1
ATOM 1935 O O . VAL A 1 262 ? -22.431 -27.294 -23.611 1.00 83.31 262 VAL A O 1
ATOM 1938 N N . GLY A 1 263 ? -20.670 -28.653 -23.303 1.00 81.19 263 GLY A N 1
ATOM 1939 C CA . GLY A 1 263 ? -20.023 -28.290 -24.556 1.00 81.19 263 GLY A CA 1
ATOM 1940 C C . GLY A 1 263 ? -20.776 -28.929 -25.718 1.00 81.19 263 GLY A C 1
ATOM 1941 O O . GLY A 1 263 ? -20.860 -30.152 -25.796 1.00 81.19 263 GLY A O 1
ATOM 1942 N N . ILE A 1 264 ? -21.314 -28.114 -26.620 1.00 80.56 264 ILE A N 1
ATOM 1943 C CA . ILE A 1 264 ? -21.871 -28.589 -27.889 1.00 80.56 264 ILE A CA 1
ATOM 1944 C C . ILE A 1 264 ? -20.813 -28.345 -28.961 1.00 80.56 264 ILE A C 1
ATOM 1946 O O . ILE A 1 264 ? -20.291 -27.235 -29.084 1.00 80.56 264 ILE A O 1
ATOM 1950 N N . LEU A 1 265 ? -20.484 -29.381 -29.734 1.00 79.12 265 LEU A N 1
ATOM 1951 C CA . LEU A 1 265 ? -19.607 -29.239 -30.891 1.00 79.12 265 LEU A CA 1
ATOM 1952 C C . LEU A 1 265 ? -20.281 -28.288 -31.893 1.00 79.12 265 LEU A C 1
ATOM 1954 O O . LEU A 1 265 ? -21.404 -28.541 -32.329 1.00 79.12 265 LEU A O 1
ATOM 1958 N N . GLY A 1 266 ? -19.627 -27.175 -32.230 1.00 72.25 266 GLY A N 1
ATOM 1959 C CA . GLY A 1 266 ? -20.203 -26.191 -33.144 1.00 72.25 266 GLY A CA 1
ATOM 1960 C C . GLY A 1 266 ? -20.476 -26.803 -34.521 1.00 72.25 266 GLY A C 1
ATOM 1961 O O . GLY A 1 266 ? -19.551 -27.268 -35.179 1.00 72.25 266 GLY A O 1
ATOM 1962 N N . SER A 1 267 ? -21.728 -26.763 -34.985 1.00 67.94 267 SER A N 1
ATOM 1963 C CA . SER A 1 267 ? -22.158 -27.241 -36.310 1.00 67.94 267 SER A CA 1
ATOM 1964 C C . SER A 1 267 ? -21.904 -26.219 -37.424 1.00 67.94 267 SER A C 1
ATOM 1966 O O . SER A 1 267 ? -22.694 -26.072 -38.360 1.00 67.94 267 SER A O 1
ATOM 1968 N N . VAL A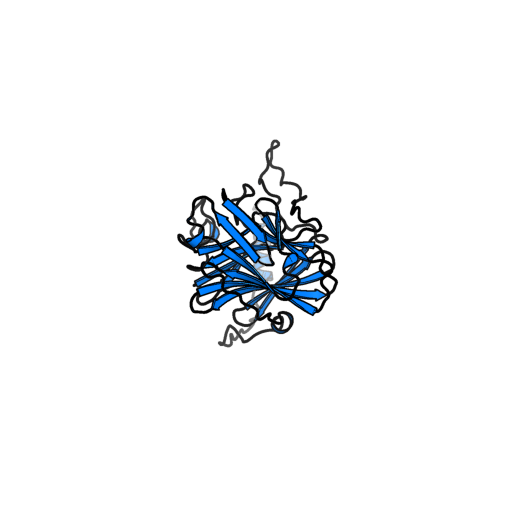 1 268 ? -20.807 -25.466 -37.332 1.00 63.88 268 VAL A N 1
ATOM 1969 C CA . VAL A 1 268 ? -20.430 -24.562 -38.415 1.00 63.88 268 VAL A CA 1
ATOM 1970 C C . VAL A 1 268 ? -19.838 -25.429 -39.520 1.00 63.88 268 VAL A C 1
ATOM 1972 O O . VAL A 1 268 ? -18.694 -25.866 -39.421 1.00 63.88 268 VAL A O 1
ATOM 1975 N N . GLU A 1 269 ? -20.613 -25.694 -40.575 1.00 65.44 269 GLU A N 1
ATOM 1976 C CA . GLU A 1 269 ? -20.069 -26.161 -41.852 1.00 65.44 269 GLU A CA 1
ATOM 1977 C C . GLU A 1 269 ? -19.106 -25.082 -42.357 1.00 65.44 269 GLU A C 1
ATOM 1979 O O . GLU A 1 269 ? -19.493 -24.150 -43.067 1.00 65.44 269 GLU A O 1
ATOM 1984 N N . GLN A 1 270 ? -17.837 -25.181 -41.962 1.00 61.03 270 GLN A N 1
ATOM 1985 C CA . GLN A 1 270 ? -16.765 -24.297 -42.417 1.00 61.03 270 GLN A CA 1
ATOM 1986 C C . GLN A 1 270 ? -16.719 -24.249 -43.952 1.00 61.03 270 GLN A C 1
ATOM 1988 O O . GLN A 1 270 ? -16.415 -23.204 -44.520 1.00 61.03 270 GLN A O 1
ATOM 1993 N N . GLU A 1 271 ? -17.150 -25.318 -44.632 1.00 59.84 271 GLU A N 1
ATOM 1994 C CA . GLU A 1 271 ? -17.350 -25.349 -46.082 1.00 59.84 271 GLU A CA 1
ATOM 1995 C C . GLU A 1 271 ? -18.373 -24.329 -46.605 1.00 59.84 271 GLU A C 1
ATOM 1997 O O . GLU A 1 271 ? -18.141 -23.734 -47.659 1.00 59.84 271 GLU A O 1
ATOM 2002 N N . LYS A 1 272 ? -19.488 -24.076 -45.903 1.00 60.56 272 LYS A N 1
ATOM 2003 C CA . LYS A 1 272 ? -20.489 -23.079 -46.328 1.00 60.56 272 LYS A CA 1
ATOM 2004 C C . LYS A 1 272 ? -19.965 -21.655 -46.181 1.00 60.56 272 LYS A C 1
ATOM 2006 O O . LYS A 1 272 ? -20.224 -20.833 -47.057 1.00 60.56 272 LYS A O 1
ATOM 2011 N N . GLN A 1 273 ? -19.203 -21.361 -45.126 1.00 60.94 273 GLN A N 1
ATOM 2012 C CA . GLN A 1 273 ? -18.546 -20.057 -44.977 1.00 60.94 273 GLN A CA 1
ATOM 2013 C C . GLN A 1 273 ? -17.413 -19.873 -45.997 1.00 60.94 273 GLN A C 1
ATOM 2015 O O . GLN A 1 273 ? -17.341 -18.813 -46.615 1.00 60.94 273 GLN A O 1
ATOM 2020 N N . LEU A 1 274 ? -16.603 -20.908 -46.264 1.00 59.91 274 LEU A N 1
ATOM 2021 C CA . LEU A 1 274 ? -15.566 -20.868 -47.304 1.00 59.91 274 LEU A CA 1
ATOM 2022 C C . LEU A 1 274 ? -16.153 -20.661 -48.707 1.00 59.91 274 LEU A C 1
ATOM 2024 O O . LEU A 1 274 ? -15.613 -19.878 -49.484 1.00 59.91 274 LEU A O 1
ATOM 2028 N N . LYS A 1 275 ? -17.262 -21.337 -49.040 1.00 62.62 275 LYS A N 1
ATOM 2029 C CA . LYS A 1 275 ? -17.958 -21.154 -50.325 1.00 62.62 275 LYS A CA 1
ATOM 2030 C C . LYS A 1 275 ? -18.510 -19.736 -50.470 1.00 62.62 275 LYS A C 1
ATOM 2032 O O . LYS A 1 275 ? -18.361 -19.154 -51.537 1.00 62.62 275 LYS A O 1
ATOM 2037 N N . LYS A 1 276 ? -19.074 -19.168 -49.396 1.00 63.78 276 LYS A N 1
ATOM 2038 C CA . LYS A 1 276 ? -19.611 -17.796 -49.377 1.00 63.78 276 LYS A CA 1
ATOM 2039 C C . LYS A 1 276 ? -18.519 -16.724 -49.518 1.00 63.78 276 LYS A C 1
ATOM 2041 O O . LYS A 1 276 ? -18.774 -15.678 -50.103 1.00 63.78 276 LYS A O 1
ATOM 2046 N N . LEU A 1 277 ? -17.315 -16.993 -49.005 1.00 58.53 277 LEU A N 1
ATOM 2047 C CA . LEU A 1 277 ? -16.126 -16.151 -49.187 1.00 58.53 277 LEU A CA 1
ATOM 2048 C C . LEU A 1 277 ? -15.584 -16.230 -50.622 1.00 58.53 277 LEU A C 1
ATOM 2050 O O . LEU A 1 277 ? -15.365 -15.197 -51.240 1.00 58.53 277 LEU A O 1
ATOM 2054 N N . LYS A 1 278 ? -15.459 -17.435 -51.195 1.00 59.84 278 LYS A N 1
ATOM 2055 C CA . LYS A 1 278 ? -14.984 -17.614 -52.580 1.00 59.84 278 LYS A CA 1
ATOM 2056 C C . LYS A 1 278 ? -15.951 -17.065 -53.636 1.00 59.84 278 LYS A C 1
ATOM 2058 O O . LYS A 1 278 ? -15.504 -16.580 -54.667 1.00 59.84 278 LYS A O 1
ATOM 2063 N N . SER A 1 279 ? -17.263 -17.101 -53.386 1.00 59.44 279 SER A N 1
ATOM 2064 C CA . SER A 1 279 ? -18.264 -16.496 -54.280 1.00 59.44 279 SER A CA 1
ATOM 2065 C C . SER A 1 279 ? -18.312 -14.966 -54.215 1.00 59.44 279 SER A C 1
ATOM 2067 O O . SER A 1 279 ? -18.990 -14.356 -55.029 1.00 59.44 279 SER A O 1
ATOM 2069 N N . ALA A 1 280 ? -17.652 -14.342 -53.233 1.00 58.97 280 ALA A N 1
ATOM 2070 C CA . ALA A 1 280 ? -17.566 -12.886 -53.108 1.00 58.97 280 ALA A CA 1
ATOM 2071 C C . ALA A 1 280 ? -16.305 -12.298 -53.778 1.00 58.97 280 ALA A C 1
ATOM 2073 O O . ALA A 1 280 ? -16.192 -11.081 -53.888 1.00 58.97 280 ALA A O 1
ATOM 2074 N N . GLU A 1 281 ? -15.371 -13.143 -54.235 1.00 56.12 281 GLU A N 1
ATOM 2075 C CA . GLU A 1 281 ? -14.109 -12.742 -54.886 1.00 56.12 281 GLU A CA 1
ATOM 2076 C C . GLU A 1 281 ? -14.165 -12.768 -56.424 1.00 56.12 281 GLU A C 1
ATOM 2078 O O . GLU A 1 281 ? -13.151 -12.550 -57.081 1.00 56.12 281 GLU A O 1
ATOM 2083 N N . THR A 1 282 ? -15.334 -13.005 -57.024 1.00 56.91 282 THR A N 1
ATOM 2084 C CA . THR A 1 282 ? -15.545 -12.830 -58.472 1.00 56.91 282 THR A CA 1
ATOM 2085 C C . THR A 1 282 ? -16.431 -11.605 -58.697 1.00 56.91 282 THR A C 1
ATOM 2087 O O . THR A 1 282 ? -17.652 -11.721 -58.609 1.00 56.91 282 THR A O 1
ATOM 2090 N N . PRO A 1 283 ? -15.856 -10.412 -58.937 1.00 50.53 283 PRO A N 1
ATOM 2091 C CA . PRO A 1 283 ? -16.609 -9.347 -59.574 1.00 50.53 283 PRO A CA 1
ATOM 2092 C C . PRO A 1 283 ? -16.855 -9.763 -61.026 1.00 50.53 283 PRO A C 1
ATOM 2094 O O . PRO A 1 283 ? -15.920 -10.194 -61.706 1.00 50.53 283 PRO A O 1
ATOM 2097 N N . ASP A 1 284 ? -18.106 -9.662 -61.471 1.00 52.91 284 ASP A N 1
ATOM 2098 C CA . ASP A 1 284 ? -18.459 -9.770 -62.885 1.00 52.91 284 ASP A CA 1
ATOM 2099 C C . ASP A 1 284 ? -17.526 -8.875 -63.722 1.00 52.91 284 ASP A C 1
ATOM 2101 O O . ASP A 1 284 ? -17.268 -7.719 -63.368 1.00 52.91 284 ASP A O 1
ATOM 2105 N N . ALA A 1 285 ? -16.980 -9.473 -64.782 1.00 40.75 285 ALA A N 1
ATOM 2106 C CA . ALA A 1 285 ? -16.155 -8.830 -65.798 1.00 40.75 285 ALA A CA 1
ATOM 2107 C C . ALA A 1 285 ? -16.959 -7.847 -66.662 1.00 40.75 285 ALA A C 1
ATOM 2109 O O . ALA A 1 285 ? -18.170 -8.094 -66.871 1.00 40.75 285 ALA A O 1
#

Radius of gyration: 23.1 Å; chains: 1; bounding box: 42×52×86 Å